Protein AF-A0A1V6GUK4-F1 (afdb_monomer_lite)

Structure (mmCIF, N/CA/C/O backbone):
data_AF-A0A1V6GUK4-F1
#
_entry.id   AF-A0A1V6GUK4-F1
#
loop_
_atom_site.group_PDB
_atom_site.id
_atom_site.type_symbol
_atom_site.label_atom_id
_atom_site.label_alt_id
_atom_site.label_comp_id
_atom_site.label_asym_id
_atom_site.label_entity_id
_atom_site.label_seq_id
_atom_site.pdbx_PDB_ins_code
_atom_site.Cartn_x
_atom_site.Cartn_y
_atom_site.Cartn_z
_atom_site.occupancy
_atom_site.B_iso_or_equiv
_atom_site.auth_seq_id
_atom_site.auth_comp_id
_atom_site.auth_asym_id
_atom_site.auth_atom_id
_atom_site.pdbx_PDB_model_num
ATOM 1 N N . MET A 1 1 ? 19.250 25.506 -54.322 1.00 56.47 1 MET A N 1
ATOM 2 C CA . MET A 1 1 ? 19.502 25.741 -52.878 1.00 56.47 1 MET A CA 1
ATOM 3 C C . MET A 1 1 ? 18.236 25.730 -52.011 1.00 56.47 1 MET A C 1
ATOM 5 O O . MET A 1 1 ? 18.235 25.005 -51.027 1.00 56.47 1 MET A O 1
ATOM 9 N N . LYS A 1 2 ? 17.144 26.438 -52.356 1.00 62.84 2 LYS A N 1
ATOM 10 C CA . LYS A 1 2 ? 15.918 26.503 -51.518 1.00 62.84 2 LYS A CA 1
ATOM 11 C C . LYS A 1 2 ? 15.237 25.149 -51.232 1.00 62.84 2 LYS A C 1
ATOM 13 O O . LYS A 1 2 ? 14.752 24.931 -50.129 1.00 62.84 2 LYS A O 1
ATOM 18 N N . THR A 1 3 ? 15.231 24.223 -52.189 1.00 70.88 3 THR A N 1
ATOM 19 C CA . THR A 1 3 ? 14.600 22.895 -52.045 1.00 70.88 3 THR A CA 1
ATOM 20 C C . THR A 1 3 ? 15.370 21.965 -51.105 1.00 70.88 3 THR A C 1
ATOM 22 O O . THR A 1 3 ? 14.764 21.213 -50.351 1.00 70.88 3 THR A O 1
ATOM 25 N N . TYR A 1 4 ? 16.701 22.060 -51.104 1.00 74.62 4 TYR A N 1
ATOM 26 C CA . TYR A 1 4 ? 17.569 21.226 -50.268 1.00 74.62 4 TYR A CA 1
ATOM 27 C C . TYR A 1 4 ? 17.449 21.609 -48.785 1.00 74.62 4 TYR A C 1
ATOM 29 O O . TYR A 1 4 ? 17.274 20.745 -47.933 1.00 74.62 4 TYR A O 1
ATOM 37 N N . ALA A 1 5 ? 17.423 22.914 -48.492 1.00 76.00 5 ALA A N 1
ATOM 38 C CA . ALA A 1 5 ? 17.198 23.429 -47.141 1.00 76.00 5 ALA A CA 1
ATOM 39 C C . ALA A 1 5 ? 15.810 23.046 -46.587 1.00 76.00 5 ALA A C 1
ATOM 41 O O . ALA A 1 5 ? 15.692 22.686 -45.419 1.00 76.00 5 ALA A O 1
ATOM 42 N N . ARG A 1 6 ? 14.766 23.054 -47.433 1.00 80.31 6 ARG A N 1
ATOM 43 C CA . ARG A 1 6 ? 13.409 22.639 -47.037 1.00 80.31 6 ARG A CA 1
ATOM 44 C C . ARG A 1 6 ? 13.335 21.153 -46.678 1.00 80.31 6 ARG A C 1
ATOM 46 O O . ARG A 1 6 ? 12.689 20.800 -45.698 1.00 80.31 6 ARG A O 1
ATOM 53 N N . ASN A 1 7 ? 14.006 20.296 -47.445 1.00 83.62 7 ASN A N 1
ATOM 54 C CA . ASN A 1 7 ? 14.014 18.856 -47.184 1.00 83.62 7 ASN A CA 1
ATOM 55 C C . ASN A 1 7 ? 14.799 18.513 -45.908 1.00 83.62 7 ASN A C 1
ATOM 57 O O . ASN A 1 7 ? 14.337 17.696 -45.120 1.00 83.62 7 ASN A O 1
ATOM 61 N N . ILE A 1 8 ? 15.930 19.184 -45.659 1.00 84.44 8 ILE A N 1
ATOM 62 C CA . ILE A 1 8 ? 16.700 19.015 -44.414 1.00 84.44 8 ILE A CA 1
ATOM 63 C C . ILE A 1 8 ? 15.871 19.439 -43.194 1.00 84.44 8 ILE A C 1
ATOM 65 O O . ILE A 1 8 ? 15.845 18.723 -42.196 1.00 84.44 8 ILE A O 1
ATOM 69 N N . LEU A 1 9 ? 15.147 20.560 -43.282 1.00 85.62 9 LEU A N 1
ATOM 70 C CA . LEU A 1 9 ? 14.282 21.024 -42.195 1.00 85.62 9 LEU A CA 1
ATOM 71 C C . LEU A 1 9 ? 13.160 20.022 -41.883 1.00 85.62 9 LEU A C 1
ATOM 73 O O . LEU A 1 9 ? 12.902 19.743 -40.718 1.00 85.62 9 LEU A O 1
ATOM 77 N N . LEU A 1 10 ? 12.523 19.444 -42.907 1.00 87.12 10 LEU A N 1
ATOM 78 C CA . LEU A 1 10 ? 11.471 18.437 -42.717 1.00 87.12 10 LEU A CA 1
ATOM 79 C C . LEU A 1 10 ? 12.001 17.158 -42.054 1.00 87.12 10 LEU A C 1
ATOM 81 O O . LEU A 1 10 ? 11.341 16.616 -41.171 1.00 87.12 10 LEU A O 1
ATOM 85 N N . VAL A 1 11 ? 13.200 16.705 -42.434 1.00 86.94 11 VAL A N 1
ATOM 86 C CA . VAL A 1 11 ? 13.852 15.548 -41.800 1.00 86.94 11 VAL A CA 1
ATOM 87 C C . VAL A 1 11 ? 14.196 15.847 -40.340 1.00 86.94 11 VAL A C 1
ATOM 89 O O . VAL A 1 11 ? 13.922 15.021 -39.475 1.00 86.94 11 VAL A O 1
ATOM 92 N N . LEU A 1 12 ? 14.723 17.038 -40.036 1.00 84.94 12 LEU A N 1
ATOM 93 C CA . LEU A 1 12 ? 15.002 17.451 -38.657 1.00 84.94 12 LEU A CA 1
ATOM 94 C C . LEU A 1 12 ? 13.733 17.506 -37.802 1.00 84.94 12 LEU A C 1
ATOM 96 O O . LEU A 1 12 ? 13.732 16.985 -36.692 1.00 84.94 12 LEU A O 1
ATOM 100 N N . VAL A 1 13 ? 12.639 18.070 -38.320 1.00 86.62 13 VAL A N 1
ATOM 101 C CA . VAL A 1 13 ? 11.349 18.100 -37.610 1.00 86.62 13 VAL A CA 1
ATOM 102 C C . VAL A 1 13 ? 10.826 16.684 -37.359 1.00 86.62 13 VAL A C 1
ATOM 104 O O . VAL A 1 13 ? 10.377 16.395 -36.254 1.00 86.62 13 VAL A O 1
ATOM 107 N N . ALA A 1 14 ? 10.935 15.776 -38.333 1.00 82.00 14 ALA A N 1
ATOM 108 C CA . ALA A 1 14 ? 10.531 14.383 -38.153 1.00 82.00 14 ALA A CA 1
ATOM 109 C C . ALA A 1 14 ? 11.373 13.659 -37.085 1.00 82.00 14 ALA A C 1
ATOM 111 O O . ALA A 1 14 ? 10.815 12.934 -36.263 1.00 82.00 14 ALA A O 1
ATOM 112 N N . ILE A 1 15 ? 12.691 13.891 -37.051 1.00 81.88 15 ILE A N 1
ATOM 113 C CA . ILE A 1 15 ? 13.587 13.321 -36.032 1.00 81.88 15 ILE A CA 1
ATOM 114 C C . ILE A 1 15 ? 13.256 13.879 -34.643 1.00 81.88 15 ILE A C 1
ATOM 116 O O . ILE A 1 15 ? 13.187 13.110 -33.690 1.00 81.88 15 ILE A O 1
ATOM 120 N N . VAL A 1 16 ? 13.005 15.186 -34.517 1.00 79.38 16 VAL A N 1
ATOM 121 C CA . VAL A 1 16 ? 12.630 15.809 -33.236 1.00 79.38 16 VAL A CA 1
ATOM 122 C C . VAL A 1 16 ? 11.289 15.270 -32.737 1.00 79.38 16 VAL A C 1
ATOM 124 O O . VAL A 1 16 ? 11.179 14.908 -31.570 1.00 79.38 16 VAL A O 1
ATOM 127 N N . LEU A 1 17 ? 10.286 15.137 -33.610 1.00 74.12 17 LEU A N 1
ATOM 128 C CA . LEU A 1 17 ? 8.988 14.565 -33.239 1.00 74.12 17 LEU A CA 1
ATOM 129 C C . LEU A 1 17 ? 9.102 13.089 -32.827 1.00 74.12 17 LEU A C 1
ATOM 131 O O . LEU A 1 17 ? 8.477 12.683 -31.849 1.00 74.12 17 LEU A O 1
ATOM 135 N N . ALA A 1 18 ? 9.927 12.300 -33.522 1.00 70.38 18 ALA A N 1
ATOM 136 C CA . ALA A 1 18 ? 10.201 10.914 -33.149 1.00 70.38 18 ALA A CA 1
ATOM 137 C C . ALA A 1 18 ? 10.955 10.814 -31.810 1.00 70.38 18 ALA A C 1
ATOM 139 O O . ALA A 1 18 ? 10.609 9.981 -30.976 1.00 70.38 18 ALA A O 1
ATOM 140 N N . ALA A 1 19 ? 11.927 11.697 -31.563 1.00 64.25 19 ALA A N 1
ATOM 141 C CA . ALA A 1 19 ? 12.662 11.759 -30.301 1.00 64.25 19 ALA A CA 1
ATOM 142 C C . ALA A 1 19 ? 11.765 12.177 -29.122 1.00 64.25 19 ALA A C 1
ATOM 144 O O . ALA A 1 19 ? 11.861 11.594 -28.046 1.00 64.25 19 ALA A O 1
ATOM 145 N N . CYS A 1 20 ? 10.849 13.130 -29.319 1.00 60.12 20 CYS A N 1
ATOM 146 C CA . CYS A 1 20 ? 9.855 13.497 -28.307 1.00 60.12 20 CYS A CA 1
ATOM 147 C C . CYS A 1 20 ? 8.870 12.351 -28.017 1.00 60.12 20 CYS A C 1
ATOM 149 O O . CYS A 1 20 ? 8.506 12.138 -26.862 1.00 60.12 20 CYS A O 1
ATOM 151 N N . ALA A 1 21 ? 8.461 11.589 -29.037 1.00 58.81 21 ALA A N 1
ATOM 152 C CA . ALA A 1 21 ? 7.600 10.420 -28.854 1.00 58.81 21 ALA A CA 1
ATOM 153 C C . ALA A 1 21 ? 8.306 9.283 -28.089 1.00 58.81 21 ALA A C 1
ATOM 155 O O . ALA A 1 21 ? 7.682 8.632 -27.252 1.00 58.81 21 ALA A O 1
ATOM 156 N N . GLU A 1 22 ? 9.602 9.072 -28.337 1.00 54.53 22 GLU A N 1
ATOM 157 C CA . GLU A 1 22 ? 10.441 8.132 -27.582 1.00 54.53 22 GLU A CA 1
ATOM 158 C C . GLU A 1 22 ? 10.636 8.589 -26.128 1.00 54.53 22 GLU A C 1
ATOM 160 O O . GLU A 1 22 ? 10.466 7.783 -25.220 1.00 54.53 22 GLU A O 1
ATOM 165 N N . LEU A 1 23 ? 10.895 9.877 -25.868 1.00 52.62 23 LEU A N 1
ATOM 166 C CA . LEU A 1 23 ? 11.036 10.399 -24.499 1.00 52.62 23 LEU A CA 1
ATOM 167 C C . LEU A 1 23 ? 9.767 10.203 -23.657 1.00 52.62 23 LEU A C 1
ATOM 169 O O . LEU A 1 23 ? 9.857 9.741 -22.520 1.00 52.62 23 LEU A O 1
ATOM 173 N N . ASN A 1 24 ? 8.588 10.457 -24.232 1.00 48.97 24 ASN A N 1
ATOM 174 C CA . ASN A 1 24 ? 7.306 10.231 -23.553 1.00 48.97 24 ASN A CA 1
ATOM 175 C C . ASN A 1 24 ? 7.055 8.749 -23.226 1.00 48.97 24 ASN A C 1
ATOM 177 O O . ASN A 1 24 ? 6.257 8.434 -22.345 1.00 48.97 24 ASN A O 1
ATOM 181 N N . ARG A 1 25 ? 7.727 7.822 -23.921 1.00 47.81 25 ARG A N 1
ATOM 182 C CA . ARG A 1 25 ? 7.624 6.380 -23.667 1.00 47.81 25 ARG A CA 1
ATOM 183 C C . ARG A 1 25 ? 8.335 5.954 -22.380 1.00 47.81 25 ARG A C 1
ATOM 185 O O . ARG A 1 25 ? 8.007 4.901 -21.837 1.00 47.81 25 ARG A O 1
ATOM 192 N N . TYR A 1 26 ? 9.285 6.757 -21.902 1.00 53.06 26 TYR A N 1
ATOM 193 C CA . TYR A 1 26 ? 10.058 6.500 -20.683 1.00 53.06 26 TYR A CA 1
ATOM 194 C C . TYR A 1 26 ? 9.594 7.329 -19.481 1.00 53.06 26 TYR A C 1
ATOM 196 O O . TYR A 1 26 ? 10.134 7.171 -18.384 1.00 53.06 26 TYR A O 1
ATOM 204 N N . GLU A 1 27 ? 8.599 8.199 -19.657 1.00 64.88 27 GLU A N 1
ATOM 205 C CA . GLU A 1 27 ? 8.013 8.944 -18.549 1.00 64.88 27 GLU A CA 1
ATOM 206 C C . GLU A 1 27 ? 7.152 8.012 -17.685 1.00 64.88 27 GLU A C 1
ATOM 208 O O . GLU A 1 27 ? 6.343 7.221 -18.181 1.00 64.88 27 GLU A O 1
ATOM 213 N N . ILE A 1 28 ? 7.351 8.072 -16.367 1.00 77.00 28 ILE A N 1
ATOM 214 C CA . ILE A 1 28 ? 6.568 7.281 -15.419 1.00 77.00 28 ILE A CA 1
ATOM 215 C C . ILE A 1 28 ? 5.155 7.867 -15.387 1.00 77.00 28 ILE A C 1
ATOM 217 O O . ILE A 1 28 ? 4.931 8.948 -14.850 1.00 77.00 28 ILE A O 1
ATOM 221 N N . GLN A 1 29 ? 4.193 7.145 -15.954 1.00 83.19 29 GLN A N 1
ATOM 222 C CA . GLN A 1 29 ? 2.793 7.543 -15.989 1.00 83.19 29 GLN A CA 1
ATOM 223 C C . GLN A 1 29 ? 2.076 6.940 -14.789 1.00 83.19 29 GLN A C 1
ATOM 225 O O . GLN A 1 29 ? 2.057 5.718 -14.617 1.00 83.19 29 GLN A O 1
ATOM 230 N N . ARG A 1 30 ? 1.477 7.799 -13.961 1.00 88.19 30 ARG A N 1
ATOM 231 C CA . ARG A 1 30 ? 0.659 7.398 -12.814 1.00 88.19 30 ARG A CA 1
ATOM 232 C C . ARG A 1 30 ? -0.679 8.119 -12.867 1.00 88.19 30 ARG A C 1
ATOM 234 O O . ARG A 1 30 ? -0.720 9.322 -13.108 1.00 88.19 30 ARG A O 1
ATOM 241 N N . SER A 1 31 ? -1.766 7.398 -12.630 1.00 92.25 31 SER A N 1
ATOM 242 C CA . SER A 1 31 ? -3.117 7.960 -12.640 1.00 92.25 31 SER A CA 1
ATOM 243 C C . SER A 1 31 ? -3.999 7.294 -11.595 1.00 92.25 31 SER A C 1
ATOM 245 O O . SER A 1 31 ? -3.935 6.077 -11.408 1.00 92.25 31 SER A O 1
ATOM 247 N N . VAL A 1 32 ? -4.863 8.090 -10.966 1.00 93.75 32 VAL A N 1
ATOM 248 C CA . VAL A 1 32 ? -5.946 7.608 -10.106 1.00 93.75 32 VAL A CA 1
ATOM 249 C C . VAL A 1 32 ? -7.269 8.076 -10.698 1.00 93.75 32 VAL A C 1
ATOM 251 O O . VAL A 1 32 ? -7.505 9.277 -10.797 1.00 93.75 32 VAL A O 1
ATOM 254 N N . GLU A 1 33 ? -8.125 7.139 -11.095 1.00 93.12 33 GLU A N 1
ATOM 255 C CA . GLU A 1 33 ? -9.442 7.429 -11.670 1.00 93.12 33 GLU A CA 1
ATOM 256 C C . GLU A 1 33 ? -10.463 6.411 -11.156 1.00 93.12 33 GLU A C 1
ATOM 258 O O . GLU A 1 33 ? -10.251 5.207 -11.273 1.00 93.12 33 GLU A O 1
ATOM 263 N N . GLY A 1 34 ? -11.562 6.870 -10.547 1.00 88.75 34 GLY A N 1
ATOM 264 C CA . GLY A 1 34 ? -12.645 5.987 -10.088 1.00 88.75 34 GLY A CA 1
ATOM 265 C C . GLY A 1 34 ? -12.188 4.849 -9.160 1.00 88.75 34 GLY A C 1
ATOM 266 O O . GLY A 1 34 ? -12.576 3.700 -9.370 1.00 88.75 34 GLY A O 1
ATOM 267 N N . ASN A 1 35 ? -11.334 5.157 -8.175 1.00 92.38 35 ASN A N 1
ATOM 268 C CA . ASN A 1 35 ? -10.667 4.202 -7.272 1.00 92.38 35 ASN A CA 1
ATOM 269 C C . ASN A 1 35 ? -9.715 3.201 -7.946 1.00 92.38 35 ASN A C 1
ATOM 271 O O . ASN A 1 35 ? -9.241 2.260 -7.310 1.00 92.38 35 ASN A O 1
ATOM 275 N N . GLN A 1 36 ? -9.387 3.400 -9.218 1.00 96.25 36 GLN A N 1
ATOM 276 C CA . GLN A 1 36 ? -8.370 2.624 -9.904 1.00 96.25 36 GLN A CA 1
ATOM 277 C C . GLN A 1 36 ? -7.049 3.388 -9.904 1.00 96.25 36 GLN A C 1
ATOM 279 O O . GLN A 1 36 ? -6.965 4.482 -10.457 1.00 96.25 36 GLN A O 1
ATOM 284 N N . LEU A 1 37 ? -6.005 2.788 -9.334 1.00 95.69 37 LEU A N 1
ATOM 285 C CA . LEU A 1 37 ? -4.630 3.254 -9.478 1.00 95.69 37 LEU A CA 1
ATOM 286 C C . LEU A 1 37 ? -3.978 2.507 -10.642 1.00 95.69 37 LEU A C 1
ATOM 288 O O . LEU A 1 37 ? -4.047 1.281 -10.739 1.00 95.69 37 LEU A O 1
ATOM 292 N N . SER A 1 38 ? -3.331 3.249 -11.532 1.00 93.81 38 SER A N 1
ATOM 293 C CA . SER A 1 38 ? -2.493 2.703 -12.600 1.00 93.81 38 SER A CA 1
ATOM 294 C C . SER A 1 38 ? -1.128 3.379 -12.567 1.00 93.81 38 SER A C 1
ATOM 296 O O . SER A 1 38 ? -1.048 4.600 -12.471 1.00 93.81 38 SER A O 1
ATOM 298 N N . SER A 1 39 ? -0.064 2.586 -12.639 1.00 91.94 39 SER A N 1
ATOM 299 C CA . SER A 1 39 ? 1.327 3.033 -12.688 1.00 91.94 39 SER A CA 1
ATOM 300 C C . SER A 1 39 ? 2.078 2.234 -13.745 1.00 91.94 39 SER A C 1
ATOM 302 O O . SER A 1 39 ? 1.993 1.004 -13.763 1.00 91.94 39 SER A O 1
ATOM 304 N N . SER A 1 40 ? 2.822 2.922 -14.613 1.00 87.00 40 SER A N 1
ATOM 305 C CA . SER A 1 40 ? 3.706 2.273 -15.587 1.00 87.00 40 SER A CA 1
ATOM 306 C C . SER A 1 40 ? 5.029 1.813 -14.971 1.00 87.00 40 SER A C 1
ATOM 308 O O . SER A 1 40 ? 5.632 0.871 -15.480 1.00 87.00 40 SER A O 1
ATOM 310 N N . PHE A 1 41 ? 5.486 2.446 -13.881 1.00 84.75 41 PHE A N 1
ATOM 311 C CA . PHE A 1 41 ? 6.729 2.072 -13.206 1.00 84.75 41 PHE A CA 1
ATOM 312 C C . PHE A 1 41 ? 6.774 2.498 -11.715 1.00 84.75 41 PHE A C 1
ATOM 314 O O . PHE A 1 41 ? 6.690 3.694 -11.417 1.00 84.75 41 PHE A O 1
ATOM 321 N N . PRO A 1 42 ? 6.940 1.562 -10.758 1.00 87.88 42 PRO A N 1
ATOM 322 C CA . PRO A 1 42 ? 6.769 0.121 -10.936 1.00 87.88 42 PRO A CA 1
ATOM 323 C C . PRO A 1 42 ? 5.395 -0.180 -11.555 1.00 87.88 42 PRO A C 1
ATOM 325 O O . PRO A 1 42 ? 4.431 0.553 -11.315 1.00 87.88 42 PRO A O 1
ATOM 328 N N . GLU A 1 43 ? 5.323 -1.218 -12.386 1.00 89.88 43 GLU A N 1
ATOM 329 C CA . GLU A 1 43 ? 4.077 -1.609 -13.044 1.00 89.88 43 GLU A CA 1
ATOM 330 C C . GLU A 1 43 ? 3.075 -2.086 -11.988 1.00 89.88 43 GLU A C 1
ATOM 332 O O . GLU A 1 43 ? 3.325 -3.049 -11.261 1.00 89.88 43 GLU A O 1
ATOM 337 N N . LEU A 1 44 ? 1.952 -1.379 -11.877 1.00 93.31 44 LEU A N 1
ATOM 338 C CA . LEU A 1 44 ? 0.869 -1.735 -10.973 1.00 93.31 44 LEU A CA 1
ATOM 339 C C . LEU A 1 44 ? -0.452 -1.245 -11.547 1.00 93.31 44 LEU A C 1
ATOM 341 O O . LEU A 1 44 ? -0.589 -0.078 -11.916 1.00 93.31 44 LEU A O 1
ATOM 345 N N . LYS A 1 45 ? -1.451 -2.123 -11.563 1.00 95.19 45 LYS A N 1
ATOM 346 C CA . LYS A 1 45 ? -2.825 -1.749 -11.870 1.00 95.19 45 LYS A CA 1
ATOM 347 C C . LYS A 1 45 ? -3.765 -2.414 -10.882 1.00 95.19 45 LYS A C 1
ATOM 349 O O . LYS A 1 45 ? -3.891 -3.636 -10.857 1.00 95.19 45 LYS A O 1
ATOM 354 N N . VAL A 1 46 ? -4.409 -1.600 -10.058 1.00 96.31 46 VAL A N 1
ATOM 355 C CA . VAL A 1 46 ? -5.293 -2.078 -8.996 1.00 96.31 46 VAL A CA 1
ATOM 356 C C . VAL A 1 46 ? -6.549 -1.233 -8.937 1.00 96.31 46 VAL A C 1
ATOM 358 O O . VAL A 1 46 ? -6.516 -0.029 -9.188 1.00 96.31 46 VAL A O 1
ATOM 361 N N . LYS A 1 47 ? -7.658 -1.871 -8.585 1.00 97.25 47 LYS A N 1
ATOM 362 C CA . LYS A 1 47 ? -8.920 -1.216 -8.271 1.00 97.25 47 LYS A CA 1
ATOM 363 C C . LYS A 1 47 ? -9.201 -1.398 -6.788 1.00 97.25 47 LYS A C 1
ATOM 365 O O . LYS A 1 47 ? -9.284 -2.527 -6.310 1.00 97.25 47 LYS A O 1
ATOM 370 N N . VAL A 1 48 ? -9.317 -0.285 -6.083 1.00 97.44 48 VAL A N 1
ATOM 371 C CA . VAL A 1 48 ? -9.661 -0.242 -4.666 1.00 97.44 48 VAL A CA 1
ATOM 372 C C . VAL A 1 48 ? -11.180 -0.295 -4.517 1.00 97.44 48 VAL A C 1
ATOM 374 O O . VAL A 1 48 ? -11.914 0.254 -5.345 1.00 97.44 48 VAL A O 1
ATOM 377 N N . ASP A 1 49 ? -11.644 -0.983 -3.479 1.00 96.50 49 ASP A N 1
ATOM 378 C CA . ASP A 1 49 ? -13.059 -1.085 -3.136 1.00 96.50 49 ASP A CA 1
ATOM 379 C C . ASP A 1 49 ? -13.736 0.297 -3.021 1.00 96.50 49 ASP A C 1
ATOM 381 O O . ASP A 1 49 ? -13.115 1.296 -2.649 1.00 96.50 49 ASP A O 1
ATOM 385 N N . GLN A 1 50 ? -15.016 0.372 -3.393 1.00 94.56 50 GLN A N 1
ATOM 386 C CA . GLN A 1 50 ? -15.758 1.636 -3.465 1.00 94.56 50 GLN A CA 1
ATOM 387 C C . GLN A 1 50 ? -16.116 2.213 -2.090 1.00 94.56 50 GLN A C 1
ATOM 389 O O . GLN A 1 50 ? -16.402 3.404 -1.992 1.00 94.56 50 GLN A O 1
ATOM 394 N N . GLU A 1 51 ? -16.062 1.415 -1.024 1.00 95.50 51 GLU A N 1
ATOM 395 C CA . GLU A 1 51 ? -16.261 1.889 0.347 1.00 95.50 51 GLU A CA 1
ATOM 396 C C . GLU A 1 51 ? -15.072 2.704 0.884 1.00 95.50 51 GLU A C 1
ATOM 398 O O . GLU A 1 51 ? -15.165 3.297 1.965 1.00 95.50 51 GLU A O 1
ATOM 403 N N . LEU A 1 52 ? -13.944 2.721 0.165 1.00 96.56 52 LEU A N 1
ATOM 404 C CA . LEU A 1 52 ? -12.758 3.509 0.492 1.00 96.56 52 LEU A CA 1
ATOM 405 C C . LEU A 1 52 ? -12.643 4.679 -0.484 1.00 96.56 52 LEU A C 1
ATOM 407 O O . LEU A 1 52 ? -12.531 4.489 -1.689 1.00 96.56 52 LEU A O 1
ATOM 411 N N . SER A 1 53 ? -12.639 5.909 0.020 1.00 95.69 53 SER A N 1
ATOM 412 C CA . SER A 1 53 ? -12.501 7.098 -0.826 1.00 95.69 53 SER A CA 1
ATOM 413 C C . SER A 1 53 ? -11.034 7.450 -1.032 1.00 95.69 53 SER A C 1
ATOM 415 O O . SER A 1 53 ? -10.234 7.332 -0.106 1.00 95.69 53 SER A O 1
ATOM 417 N N . TYR A 1 54 ? -10.668 7.920 -2.223 1.00 96.38 54 TYR A N 1
ATOM 418 C CA . TYR A 1 54 ? -9.334 8.472 -2.456 1.00 96.38 54 TYR A CA 1
ATOM 419 C C . TYR A 1 54 ? -9.128 9.749 -1.628 1.00 96.38 54 TYR A C 1
ATOM 421 O O . TYR A 1 54 ? -9.888 10.707 -1.768 1.00 96.38 54 TYR A O 1
ATOM 429 N N . LEU A 1 55 ? -8.110 9.756 -0.763 1.00 95.25 55 LEU A N 1
ATOM 430 C CA . LEU A 1 55 ? -7.810 10.871 0.142 1.00 95.25 55 LEU A CA 1
ATOM 431 C C . LEU A 1 55 ? -6.703 11.779 -0.404 1.00 95.25 55 LEU A C 1
ATOM 433 O O . LEU A 1 55 ? -6.763 12.993 -0.216 1.00 95.25 55 LEU A O 1
ATOM 437 N N . GLY A 1 56 ? -5.730 11.218 -1.128 1.00 94.69 56 GLY A N 1
ATOM 438 C CA . GLY A 1 56 ? -4.679 12.006 -1.763 1.00 94.69 56 GLY A CA 1
ATOM 439 C C . GLY A 1 56 ? -3.452 11.205 -2.184 1.00 94.69 56 GLY A C 1
ATOM 440 O O . GLY A 1 56 ? -3.372 9.988 -1.991 1.00 94.69 56 GLY A O 1
ATOM 441 N N . SER A 1 57 ? -2.479 11.932 -2.736 1.00 94.56 57 SER A N 1
ATOM 442 C CA . SER A 1 57 ? -1.159 11.417 -3.103 1.00 94.56 57 SER A CA 1
ATOM 443 C C . SER A 1 57 ? -0.038 12.343 -2.653 1.00 94.56 57 SER A C 1
ATOM 445 O O . SER A 1 57 ? -0.216 13.560 -2.595 1.00 94.56 57 SER A O 1
ATOM 447 N N . SER A 1 58 ? 1.131 11.769 -2.395 1.00 92.50 58 SER A N 1
ATOM 448 C CA . SER A 1 58 ? 2.356 12.489 -2.061 1.00 92.50 58 SER A CA 1
ATOM 449 C C . SER A 1 58 ? 3.522 11.874 -2.819 1.00 92.50 58 SER A C 1
ATOM 451 O O . SER A 1 58 ? 3.516 10.688 -3.152 1.00 92.50 58 SER A O 1
ATOM 453 N N . GLU A 1 59 ? 4.526 12.692 -3.112 1.00 89.38 59 GLU A N 1
ATOM 454 C CA . GLU A 1 59 ? 5.775 12.230 -3.697 1.00 89.38 59 GLU A CA 1
ATOM 455 C C . GLU A 1 59 ? 6.930 12.678 -2.810 1.00 89.38 59 GLU A C 1
ATOM 457 O O . GLU A 1 59 ? 7.092 13.858 -2.501 1.00 89.38 59 GLU A O 1
ATOM 462 N N . ILE A 1 60 ? 7.715 11.703 -2.372 1.00 83.69 60 ILE A N 1
ATOM 463 C CA . ILE A 1 60 ? 8.881 11.877 -1.524 1.00 83.69 60 ILE A CA 1
ATOM 464 C C . ILE A 1 60 ? 10.079 11.528 -2.390 1.00 83.69 60 ILE A C 1
ATOM 466 O O . ILE A 1 60 ? 10.300 10.366 -2.722 1.00 83.69 60 ILE A O 1
ATOM 470 N N . SER A 1 61 ? 10.857 12.536 -2.762 1.00 78.12 61 SER A N 1
ATOM 471 C CA . SER A 1 61 ? 12.173 12.315 -3.356 1.00 78.12 61 SER A CA 1
ATOM 472 C C . SER A 1 61 ? 13.229 12.378 -2.258 1.00 78.12 61 SER A C 1
ATOM 474 O O . SER A 1 61 ? 13.199 13.287 -1.422 1.00 78.12 61 SER A O 1
ATOM 476 N N . GLY A 1 62 ? 14.153 11.419 -2.246 1.00 64.44 62 GLY A N 1
ATOM 477 C CA . GLY A 1 62 ? 15.350 11.462 -1.422 1.00 64.44 62 GLY A CA 1
ATOM 478 C C . GLY A 1 62 ? 16.055 12.796 -1.630 1.00 64.44 62 GLY A C 1
ATOM 479 O O . GLY A 1 62 ? 16.370 13.176 -2.757 1.00 64.44 62 GLY A O 1
ATOM 480 N N . LYS A 1 63 ? 16.238 13.555 -0.546 1.00 56.41 63 LYS A N 1
ATOM 481 C CA . LYS A 1 63 ? 17.072 14.755 -0.589 1.00 56.41 63 LYS A CA 1
ATOM 482 C C . LYS A 1 63 ? 18.526 14.308 -0.657 1.00 56.41 63 LYS A C 1
ATOM 484 O O . LYS A 1 63 ? 18.943 13.505 0.178 1.00 56.41 63 LYS A O 1
ATOM 489 N N . ASP A 1 64 ? 19.284 14.889 -1.582 1.00 46.25 64 ASP A N 1
ATOM 490 C CA . ASP A 1 64 ? 20.741 14.901 -1.518 1.00 46.25 64 ASP A CA 1
ATOM 491 C C . ASP A 1 64 ? 21.128 15.496 -0.158 1.00 46.25 64 ASP A C 1
ATOM 493 O O . ASP A 1 64 ? 21.007 16.701 0.063 1.00 46.25 64 ASP A O 1
ATOM 497 N N . THR A 1 65 ? 21.550 14.667 0.792 1.00 40.94 65 THR A N 1
ATOM 498 C CA . THR A 1 65 ? 22.317 15.154 1.942 1.00 40.94 65 THR A CA 1
ATOM 499 C C . THR A 1 65 ? 23.784 14.952 1.589 1.00 40.94 65 THR A C 1
ATOM 501 O O . THR A 1 65 ? 24.285 13.839 1.740 1.00 40.94 65 THR A O 1
ATOM 504 N N . PRO A 1 66 ? 24.490 15.982 1.082 1.00 43.81 66 PRO A N 1
ATOM 505 C CA . PRO A 1 66 ? 25.893 15.858 0.737 1.00 43.81 66 PRO A CA 1
ATOM 506 C C . PRO A 1 66 ? 26.706 15.933 2.029 1.00 43.81 66 PRO A C 1
ATOM 508 O O . PRO A 1 66 ? 27.167 16.999 2.424 1.00 43.81 66 PRO A O 1
ATOM 511 N N . VAL A 1 67 ? 26.860 14.805 2.720 1.00 47.88 67 VAL A N 1
ATOM 512 C CA . VAL A 1 67 ? 27.820 14.701 3.832 1.00 47.88 67 VAL A CA 1
ATOM 513 C C . VAL A 1 67 ? 29.195 14.273 3.304 1.00 47.88 67 VAL A C 1
ATOM 515 O O . VAL A 1 67 ? 30.220 14.644 3.878 1.00 47.88 67 VAL A O 1
ATOM 518 N N . HIS A 1 68 ? 29.253 13.622 2.135 1.00 42.28 68 HIS A N 1
ATOM 519 C CA . HIS A 1 68 ? 30.504 13.269 1.471 1.00 42.28 68 HIS A CA 1
ATOM 520 C C . HIS A 1 68 ? 30.513 13.595 -0.033 1.00 42.28 68 HIS A C 1
ATOM 522 O O . HIS A 1 68 ? 29.543 1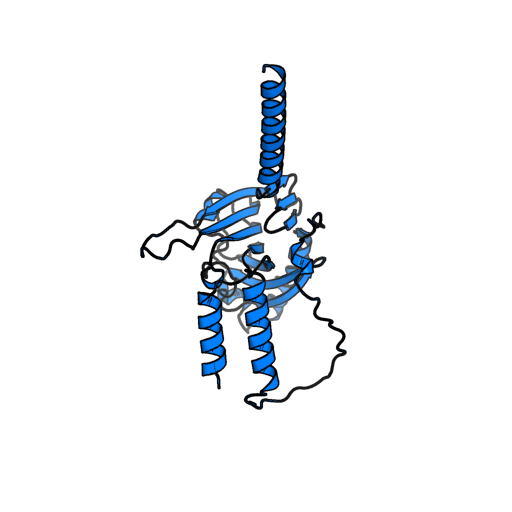3.312 -0.735 1.00 42.28 68 HIS A O 1
ATOM 528 N N . PRO A 1 69 ? 31.628 14.134 -0.574 1.00 47.59 69 PRO A N 1
ATOM 529 C CA . PRO A 1 69 ? 31.740 14.514 -1.987 1.00 47.59 69 PRO A CA 1
ATOM 530 C C . PRO A 1 69 ? 31.639 13.337 -2.980 1.00 47.59 69 PRO A C 1
ATOM 532 O O . PRO A 1 69 ? 31.522 13.582 -4.178 1.00 47.59 69 PRO A O 1
ATOM 535 N N . ASN A 1 70 ? 31.613 12.089 -2.492 1.00 48.44 70 ASN A N 1
ATOM 536 C CA . ASN A 1 70 ? 31.504 10.862 -3.290 1.00 48.44 70 ASN A CA 1
ATOM 537 C C . ASN A 1 70 ? 30.156 10.116 -3.138 1.00 48.44 70 ASN A C 1
ATOM 539 O O . ASN A 1 70 ? 30.007 9.033 -3.696 1.00 48.44 70 ASN A O 1
ATOM 543 N N . GLU A 1 71 ? 29.167 10.655 -2.414 1.00 46.94 71 GLU A N 1
ATOM 544 C CA . GLU A 1 71 ? 27.848 10.015 -2.208 1.00 46.94 71 GLU A CA 1
ATOM 545 C C . GLU A 1 71 ? 26.730 10.684 -3.027 1.00 46.94 71 GLU A C 1
ATOM 547 O O . GLU A 1 71 ? 25.697 11.077 -2.497 1.00 46.94 71 GLU A O 1
ATOM 552 N N . ARG A 1 72 ? 26.925 10.830 -4.343 1.00 48.41 72 ARG A N 1
ATOM 553 C CA . ARG A 1 72 ? 25.925 11.445 -5.244 1.00 48.41 72 ARG A CA 1
ATOM 554 C C . ARG A 1 72 ? 24.839 10.494 -5.766 1.00 48.41 72 ARG A C 1
ATOM 556 O O . ARG A 1 72 ? 24.004 10.916 -6.556 1.00 48.41 72 ARG A O 1
ATOM 563 N N . ASP A 1 73 ? 24.831 9.229 -5.356 1.00 51.41 73 ASP A N 1
ATOM 564 C CA . ASP A 1 73 ? 24.117 8.193 -6.121 1.00 51.41 73 ASP A CA 1
ATOM 565 C C . ASP A 1 73 ? 22.815 7.688 -5.489 1.00 51.41 73 ASP A C 1
ATOM 567 O O . ASP A 1 73 ? 22.238 6.720 -5.980 1.00 51.41 73 ASP A O 1
ATOM 571 N N . LEU A 1 74 ? 22.338 8.306 -4.410 1.00 54.28 74 LEU A N 1
ATOM 572 C CA . LEU A 1 74 ? 21.175 7.823 -3.666 1.00 54.28 74 LEU A CA 1
ATOM 573 C C . LEU A 1 74 ? 19.960 8.708 -3.959 1.00 54.28 74 LEU A C 1
ATOM 575 O O . LEU A 1 74 ? 19.596 9.584 -3.182 1.00 54.28 74 LEU A O 1
ATOM 579 N N . MET A 1 75 ? 19.346 8.475 -5.119 1.00 68.06 75 MET A N 1
ATOM 580 C CA . MET A 1 75 ? 18.077 9.100 -5.489 1.00 68.06 75 MET A CA 1
ATOM 581 C C . MET A 1 75 ? 16.970 8.052 -5.472 1.00 68.06 75 MET A C 1
ATOM 583 O O . MET A 1 75 ? 16.721 7.376 -6.471 1.00 68.06 75 MET A O 1
ATOM 587 N N . ASP A 1 76 ? 16.294 7.906 -4.340 1.00 76.50 76 ASP A N 1
ATOM 588 C CA . ASP A 1 76 ? 15.008 7.228 -4.286 1.00 76.50 76 ASP A CA 1
ATOM 589 C C . ASP A 1 76 ? 13.858 8.211 -4.534 1.00 76.50 76 ASP A C 1
ATOM 591 O O . ASP A 1 76 ? 13.878 9.352 -4.085 1.00 76.50 76 ASP A O 1
ATOM 595 N N . SER A 1 77 ? 12.837 7.779 -5.269 1.00 85.50 77 SER A N 1
ATOM 596 C CA . SER A 1 77 ? 11.542 8.463 -5.327 1.00 85.50 77 SER A CA 1
ATOM 597 C C . SER A 1 77 ? 10.472 7.484 -4.878 1.00 85.50 77 SER A C 1
ATOM 599 O O . SER A 1 77 ? 10.387 6.373 -5.400 1.00 85.50 77 SER A O 1
ATOM 601 N N . THR A 1 78 ? 9.681 7.890 -3.892 1.00 88.94 78 THR A N 1
ATOM 602 C CA . THR A 1 78 ? 8.517 7.157 -3.406 1.00 88.94 78 THR A CA 1
ATOM 603 C C . THR A 1 78 ? 7.272 7.973 -3.686 1.00 88.94 78 THR A C 1
ATOM 605 O O . THR A 1 78 ? 7.170 9.122 -3.268 1.00 88.94 78 THR A O 1
ATOM 608 N N . SER A 1 79 ? 6.307 7.373 -4.368 1.00 93.00 79 SER A N 1
ATOM 609 C CA . SER A 1 79 ? 4.975 7.945 -4.537 1.00 93.00 79 SER A CA 1
ATOM 610 C C . SER A 1 79 ? 3.970 7.150 -3.730 1.00 93.00 79 SER A C 1
ATOM 612 O O . SER A 1 79 ? 3.895 5.928 -3.869 1.00 93.00 79 SER A O 1
ATOM 614 N N . SER A 1 80 ? 3.196 7.850 -2.913 1.00 95.19 80 SER A N 1
ATOM 615 C CA . SER A 1 80 ? 2.229 7.259 -1.999 1.00 95.19 80 SER A CA 1
ATOM 616 C C . SER A 1 80 ? 0.817 7.685 -2.372 1.00 95.19 80 SER A C 1
ATOM 618 O O . SER A 1 80 ? 0.582 8.848 -2.692 1.00 95.19 80 SER A O 1
ATOM 620 N N . TYR A 1 81 ? -0.122 6.742 -2.317 1.00 96.88 81 TYR A N 1
ATOM 621 C CA . TYR A 1 81 ? -1.539 6.942 -2.623 1.00 96.88 81 TYR A CA 1
ATOM 622 C C . TYR A 1 81 ? -2.381 6.372 -1.490 1.00 96.88 81 TYR A C 1
ATOM 624 O O . TYR A 1 81 ? -2.239 5.195 -1.156 1.00 96.88 81 TYR A O 1
ATOM 632 N N . LEU A 1 82 ? -3.257 7.192 -0.911 1.00 97.31 82 LEU A N 1
ATOM 633 C CA . LEU A 1 82 ? -4.086 6.800 0.224 1.00 97.31 82 LEU A CA 1
ATOM 634 C C . LEU A 1 82 ? -5.562 6.751 -0.167 1.00 97.31 82 LEU A C 1
ATOM 636 O O . LEU A 1 82 ? -6.130 7.736 -0.640 1.00 97.31 82 LEU A O 1
ATOM 640 N N . PHE A 1 83 ? -6.184 5.609 0.101 1.00 97.81 83 PHE A N 1
ATOM 641 C CA . PHE A 1 83 ? -7.621 5.387 0.039 1.00 97.81 83 PHE A CA 1
ATOM 642 C C . PHE A 1 83 ? -8.103 5.042 1.442 1.00 97.81 83 PHE A C 1
ATOM 644 O O . PHE A 1 83 ? -7.499 4.204 2.108 1.00 97.81 83 PHE A O 1
ATOM 651 N N . GLY A 1 84 ? -9.171 5.666 1.919 1.00 96.88 84 GLY A N 1
ATOM 652 C CA . GLY A 1 84 ? -9.595 5.481 3.298 1.00 96.88 84 GLY A CA 1
ATOM 653 C C . GLY A 1 84 ? -11.057 5.791 3.549 1.00 96.88 84 GLY A C 1
ATOM 654 O O . GLY A 1 84 ? -11.730 6.450 2.757 1.00 96.88 84 GLY A O 1
ATOM 655 N N . ASN A 1 85 ? -11.533 5.300 4.684 1.00 96.19 85 ASN A N 1
ATOM 656 C CA . ASN A 1 85 ? -12.820 5.638 5.264 1.00 96.19 85 ASN A CA 1
ATOM 657 C C . ASN A 1 85 ? -12.566 6.342 6.603 1.00 96.19 85 ASN A C 1
ATOM 659 O O . ASN A 1 85 ? -11.851 5.815 7.464 1.00 96.19 85 ASN A O 1
ATOM 663 N N . LEU A 1 86 ? -13.110 7.549 6.733 1.00 94.56 86 LEU A N 1
ATOM 664 C CA . LEU A 1 86 ? -13.028 8.361 7.938 1.00 94.56 86 LEU A CA 1
ATOM 665 C C . LEU A 1 86 ? -14.349 8.250 8.699 1.00 94.56 86 LEU A C 1
ATOM 667 O O . LEU A 1 86 ? -15.419 8.312 8.094 1.00 94.56 86 LEU A O 1
ATOM 671 N N . ASP A 1 87 ? -14.279 8.139 10.021 1.00 94.44 87 ASP A N 1
ATOM 672 C CA . ASP A 1 87 ? -15.471 8.280 10.855 1.00 94.44 87 ASP A CA 1
ATOM 673 C C . ASP A 1 87 ? -15.935 9.755 10.945 1.00 94.44 87 ASP A C 1
ATOM 675 O O . ASP A 1 87 ? -15.245 10.663 10.465 1.00 94.44 87 ASP A O 1
ATOM 679 N N . PRO A 1 88 ? -17.089 10.043 11.580 1.00 94.19 88 PRO A N 1
ATOM 680 C CA . PRO A 1 88 ? -17.558 11.418 11.764 1.00 94.19 88 PRO A CA 1
ATOM 681 C C . PRO A 1 88 ? -16.618 12.318 12.584 1.00 94.19 88 PRO A C 1
ATOM 683 O O . PRO A 1 88 ? -16.732 13.539 12.502 1.00 94.19 88 PRO A O 1
ATOM 686 N N . ALA A 1 89 ? -15.703 11.743 13.371 1.00 93.44 89 ALA A N 1
ATOM 687 C CA . ALA A 1 89 ? -14.679 12.473 14.115 1.00 93.44 89 ALA A CA 1
ATOM 688 C C . ALA A 1 89 ? -13.409 12.732 13.277 1.00 93.44 89 ALA A C 1
ATOM 690 O O . ALA A 1 89 ? -12.463 13.352 13.766 1.00 93.44 89 ALA A O 1
ATOM 691 N N . GLY A 1 90 ? -13.377 12.285 12.017 1.00 92.88 90 GLY A N 1
ATOM 692 C CA . GLY A 1 90 ? -12.228 12.415 11.128 1.00 92.88 90 GLY A CA 1
ATOM 693 C C . GLY A 1 90 ? -11.101 11.428 11.435 1.00 92.88 90 GLY A C 1
ATOM 694 O O . GLY A 1 90 ? -9.972 11.649 10.995 1.00 92.88 90 GLY A O 1
ATOM 695 N N . ILE A 1 91 ? -11.370 10.359 12.189 1.00 93.69 91 ILE A N 1
ATOM 696 C CA . ILE A 1 91 ? -10.401 9.296 12.454 1.00 93.69 91 ILE A CA 1
ATOM 697 C C . ILE A 1 91 ? -10.415 8.315 11.288 1.00 93.69 91 ILE A C 1
ATOM 699 O O . ILE A 1 91 ? -11.467 7.839 10.861 1.00 93.69 91 ILE A O 1
ATOM 703 N N . LEU A 1 92 ? -9.230 7.988 10.781 1.00 94.75 92 LEU A N 1
ATOM 704 C CA . LEU A 1 92 ? -9.061 7.013 9.713 1.00 94.75 92 LEU A CA 1
ATOM 705 C C . LEU A 1 92 ? -9.314 5.591 10.239 1.00 94.75 92 LEU A C 1
ATOM 707 O O . LEU A 1 92 ? -8.482 5.037 10.956 1.00 94.75 92 LEU A O 1
ATOM 711 N N . GLN A 1 93 ? -10.464 5.010 9.884 1.00 95.44 93 GLN A N 1
ATOM 712 C CA . GLN A 1 93 ? -10.938 3.724 10.412 1.00 95.44 93 GLN A CA 1
ATOM 713 C C . GLN A 1 93 ? -10.422 2.527 9.620 1.00 95.44 93 GLN A C 1
ATOM 715 O O . GLN A 1 93 ? -10.016 1.526 10.197 1.00 95.44 93 GLN A O 1
ATOM 720 N N . LYS A 1 94 ? -10.431 2.616 8.293 1.00 96.12 94 LYS A N 1
ATOM 721 C CA . LYS A 1 94 ? -9.921 1.569 7.403 1.00 96.12 94 LYS A CA 1
ATOM 722 C C . LYS A 1 94 ? -9.359 2.190 6.138 1.00 96.12 94 LYS A C 1
ATOM 724 O O . LYS A 1 94 ? -9.798 3.275 5.746 1.00 96.12 94 LYS A O 1
ATOM 729 N N . GLY A 1 95 ? -8.432 1.511 5.478 1.00 97.25 95 GLY A N 1
ATOM 730 C CA . GLY A 1 95 ? -7.910 2.012 4.218 1.00 97.25 95 GLY A CA 1
ATOM 731 C C . GLY A 1 95 ? -6.879 1.133 3.535 1.00 97.25 95 GLY A C 1
ATOM 732 O O . GLY A 1 95 ? -6.503 0.064 4.016 1.00 97.25 95 GLY A O 1
ATOM 733 N N . ILE A 1 96 ? -6.452 1.629 2.378 1.00 97.88 96 ILE A N 1
ATOM 734 C CA . ILE A 1 96 ? -5.369 1.100 1.566 1.00 97.88 96 ILE A CA 1
ATOM 735 C C . ILE A 1 96 ? -4.361 2.221 1.314 1.00 97.88 96 ILE A C 1
ATOM 737 O O . ILE A 1 96 ? -4.706 3.267 0.764 1.00 97.88 96 ILE A O 1
ATOM 741 N N . LEU A 1 97 ? -3.108 1.989 1.695 1.00 97.12 97 LEU A N 1
ATOM 742 C CA . LEU A 1 97 ? -1.972 2.841 1.357 1.00 97.12 97 LEU A CA 1
ATOM 743 C C . LEU A 1 97 ? -1.090 2.096 0.358 1.00 97.12 97 LEU A C 1
ATOM 745 O O . LEU A 1 97 ? -0.618 0.999 0.644 1.00 97.12 97 LEU A O 1
ATOM 749 N N . ILE A 1 98 ? -0.852 2.693 -0.804 1.00 97.06 98 ILE A N 1
ATOM 750 C CA . ILE A 1 98 ? 0.005 2.121 -1.845 1.00 97.06 98 ILE A CA 1
ATOM 751 C C . ILE A 1 98 ? 1.250 2.986 -1.963 1.00 97.06 98 ILE A C 1
ATOM 753 O O . ILE A 1 98 ? 1.131 4.168 -2.277 1.00 97.06 98 ILE A O 1
ATOM 757 N N . ARG A 1 99 ? 2.427 2.395 -1.749 1.00 94.50 99 ARG A N 1
ATOM 758 C CA . ARG A 1 99 ? 3.729 3.029 -1.970 1.00 94.50 99 ARG A CA 1
ATOM 759 C C . ARG A 1 99 ? 4.404 2.412 -3.183 1.00 94.50 99 ARG A C 1
ATOM 761 O O . ARG A 1 99 ? 4.500 1.190 -3.316 1.00 94.50 99 ARG A O 1
ATOM 768 N N . LEU A 1 100 ? 4.871 3.280 -4.065 1.00 93.31 100 LEU A N 1
ATOM 769 C CA . LEU A 1 100 ? 5.595 2.940 -5.276 1.00 93.31 100 LEU A CA 1
ATOM 770 C C . LEU A 1 100 ? 6.968 3.583 -5.203 1.00 93.31 100 LEU A C 1
ATOM 772 O O . LEU A 1 100 ? 7.087 4.798 -5.356 1.00 93.31 100 LEU A O 1
ATOM 776 N N . THR A 1 101 ? 7.995 2.773 -4.986 1.00 88.69 101 THR A N 1
ATOM 777 C CA . THR A 1 101 ? 9.355 3.270 -4.803 1.00 88.69 101 THR A CA 1
ATOM 778 C C . THR A 1 101 ? 10.236 2.895 -5.979 1.00 88.69 101 THR A C 1
ATOM 780 O O . THR A 1 101 ? 10.204 1.767 -6.466 1.00 88.69 101 THR A O 1
ATOM 783 N N . VAL A 1 102 ? 11.041 3.849 -6.432 1.00 87.12 102 VAL A N 1
ATOM 784 C CA . VAL A 1 102 ? 12.052 3.681 -7.471 1.00 87.12 102 VAL A CA 1
ATOM 785 C C . VAL A 1 102 ? 13.390 4.138 -6.913 1.00 87.12 102 VAL A C 1
ATOM 787 O O . VAL A 1 102 ? 13.547 5.298 -6.548 1.00 87.12 102 VAL A O 1
ATOM 790 N N . VAL A 1 103 ? 14.361 3.234 -6.884 1.00 81.00 103 VAL A N 1
ATOM 791 C CA . VAL A 1 103 ? 15.736 3.483 -6.456 1.00 81.00 103 VAL A CA 1
ATOM 792 C C . VAL A 1 103 ? 16.596 3.719 -7.693 1.00 81.00 103 VAL A C 1
ATOM 794 O O . VAL A 1 103 ? 16.771 2.829 -8.529 1.00 81.00 103 VAL A O 1
ATOM 797 N N . ARG A 1 104 ? 17.155 4.920 -7.824 1.00 75.81 104 ARG A N 1
ATOM 798 C CA . ARG A 1 104 ? 18.196 5.225 -8.813 1.00 75.81 104 ARG A CA 1
ATOM 799 C C . ARG A 1 104 ? 19.566 4.996 -8.171 1.00 75.81 104 ARG A C 1
ATOM 801 O O . ARG A 1 104 ? 19.724 5.207 -6.976 1.00 75.81 104 ARG A O 1
ATOM 808 N N . GLY A 1 105 ? 20.541 4.551 -8.966 1.00 70.19 105 GLY A N 1
ATOM 809 C CA . GLY A 1 105 ? 21.893 4.250 -8.477 1.00 70.19 105 GLY A CA 1
ATOM 810 C C . GLY A 1 105 ? 22.071 2.813 -7.977 1.00 70.19 105 GLY A C 1
ATOM 811 O O . GLY A 1 105 ? 21.548 1.876 -8.586 1.00 70.19 105 GLY A O 1
ATOM 812 N N . ASP A 1 106 ? 22.871 2.626 -6.929 1.00 66.00 106 ASP A N 1
ATOM 813 C CA . ASP A 1 106 ? 23.222 1.318 -6.357 1.00 66.00 106 ASP A CA 1
ATOM 814 C C . ASP A 1 106 ? 22.060 0.742 -5.516 1.00 66.00 106 ASP A C 1
ATOM 816 O O . ASP A 1 106 ? 21.665 1.361 -4.526 1.00 66.00 106 ASP A O 1
ATOM 820 N N . PRO A 1 107 ? 21.505 -0.439 -5.860 1.00 63.06 107 PRO A N 1
ATOM 821 C CA . PRO A 1 107 ? 20.401 -1.031 -5.106 1.00 63.06 107 PRO A CA 1
ATOM 822 C C . PRO A 1 107 ? 20.793 -1.453 -3.683 1.00 63.06 107 PRO A C 1
ATOM 824 O O . PRO A 1 107 ? 19.922 -1.515 -2.819 1.00 63.06 107 PRO A O 1
ATOM 827 N N . GLY A 1 108 ? 22.082 -1.703 -3.417 1.00 60.72 108 GLY A N 1
ATOM 828 C CA . GLY A 1 108 ? 22.588 -1.995 -2.072 1.00 60.72 108 GLY A CA 1
ATOM 829 C C . GLY A 1 108 ? 22.591 -0.781 -1.140 1.00 60.72 108 GLY A C 1
ATOM 830 O O . GLY A 1 108 ? 22.805 -0.937 0.057 1.00 60.72 108 GLY A O 1
ATOM 831 N N . LYS A 1 109 ? 22.338 0.418 -1.682 1.00 57.47 109 LYS A N 1
ATOM 832 C CA . LYS A 1 109 ? 22.248 1.676 -0.937 1.00 57.47 109 LYS A CA 1
ATOM 833 C C . LYS A 1 109 ? 20.814 2.193 -0.798 1.00 57.47 109 LYS A C 1
ATOM 835 O O . LYS A 1 109 ? 20.630 3.301 -0.318 1.00 57.47 109 LYS A O 1
ATOM 840 N N . ALA A 1 110 ? 19.791 1.446 -1.220 1.00 60.84 110 ALA A N 1
ATOM 841 C CA . ALA A 1 110 ? 18.399 1.853 -1.005 1.00 60.84 110 ALA A CA 1
ATOM 842 C C . ALA A 1 110 ? 18.134 2.123 0.492 1.00 60.84 110 ALA A C 1
ATOM 844 O O . ALA A 1 110 ? 18.672 1.415 1.342 1.00 60.84 110 ALA A O 1
ATOM 845 N N . ARG A 1 111 ? 17.313 3.131 0.839 1.00 59.91 111 ARG A N 1
ATOM 846 C CA . ARG A 1 111 ? 17.017 3.426 2.254 1.00 59.91 111 ARG A CA 1
ATOM 847 C C . ARG A 1 111 ? 16.459 2.181 2.952 1.00 59.91 111 ARG A C 1
ATOM 849 O O . ARG A 1 111 ? 15.397 1.682 2.586 1.00 59.91 111 ARG A O 1
ATOM 856 N N . ASP A 1 112 ? 17.086 1.799 4.065 1.00 53.69 112 ASP A N 1
ATOM 857 C CA . ASP A 1 112 ? 16.651 0.727 4.980 1.00 53.69 112 ASP A CA 1
ATOM 858 C C . ASP A 1 112 ? 15.221 0.911 5.542 1.00 53.69 112 ASP A C 1
ATOM 860 O O . ASP A 1 112 ? 14.704 0.064 6.267 1.00 53.69 112 ASP A O 1
ATOM 864 N N . GLY A 1 113 ? 14.559 2.043 5.281 1.00 51.38 113 GLY A N 1
ATOM 865 C CA . GLY A 1 113 ? 13.153 2.288 5.621 1.00 51.38 113 GLY A CA 1
ATOM 866 C C . GLY A 1 113 ? 12.138 1.615 4.691 1.00 51.38 113 GLY A C 1
ATOM 867 O O . GLY A 1 113 ? 10.957 1.612 5.018 1.00 51.38 113 GLY A O 1
ATOM 868 N N . MET A 1 114 ? 12.577 1.056 3.560 1.00 52.84 114 MET A N 1
ATOM 869 C CA . MET A 1 114 ? 11.682 0.570 2.505 1.00 52.84 114 MET A CA 1
ATOM 870 C C . MET A 1 114 ? 11.259 -0.888 2.628 1.00 52.84 114 MET A C 1
ATOM 872 O O . MET A 1 114 ? 10.379 -1.294 1.891 1.00 52.84 114 MET A O 1
ATOM 876 N N . SER A 1 115 ? 11.841 -1.695 3.514 1.00 51.81 115 SER A N 1
ATOM 877 C CA . SER A 1 115 ? 11.407 -3.086 3.682 1.00 51.81 115 SER A CA 1
ATOM 878 C C . SER A 1 115 ? 10.781 -3.289 5.047 1.00 51.81 115 SER A C 1
ATOM 880 O O . SER A 1 115 ? 11.308 -2.865 6.076 1.00 51.81 115 SER A O 1
ATOM 882 N N . ALA A 1 116 ? 9.656 -3.993 5.063 1.00 50.16 116 ALA A N 1
ATOM 883 C CA . ALA A 1 116 ? 8.903 -4.274 6.276 1.00 50.16 116 ALA A CA 1
ATOM 884 C C . ALA A 1 116 ? 9.568 -5.277 7.232 1.00 50.16 116 ALA A C 1
ATOM 886 O O . ALA A 1 116 ? 9.005 -5.606 8.274 1.00 50.16 116 ALA A O 1
ATOM 887 N N . GLY A 1 117 ? 10.828 -5.639 6.972 1.00 49.88 117 GLY A N 1
ATOM 888 C CA . GLY A 1 117 ? 11.720 -6.307 7.923 1.00 49.88 117 GLY A CA 1
ATOM 889 C C . GLY A 1 117 ? 11.983 -5.530 9.225 1.00 49.88 117 GLY A C 1
ATOM 890 O O . GLY A 1 117 ? 12.765 -5.986 10.050 1.00 49.88 117 GLY A O 1
ATOM 891 N N . LYS A 1 118 ? 11.341 -4.372 9.436 1.00 56.00 118 LYS A N 1
ATOM 892 C CA . LYS A 1 118 ? 11.342 -3.627 10.704 1.00 56.00 118 LYS A CA 1
ATOM 893 C C . LYS A 1 118 ? 10.159 -3.942 11.625 1.00 56.00 118 LYS A C 1
ATOM 895 O O . LYS A 1 118 ? 10.175 -3.487 12.769 1.00 56.00 118 LYS A O 1
ATOM 900 N N . ALA A 1 119 ? 9.156 -4.704 11.180 1.00 64.00 119 ALA A N 1
ATOM 901 C CA . ALA A 1 119 ? 8.125 -5.199 12.088 1.00 64.00 119 ALA A CA 1
ATOM 902 C C . ALA A 1 119 ? 8.781 -6.193 13.061 1.00 64.00 119 ALA A C 1
ATOM 904 O O . ALA A 1 119 ? 9.128 -7.307 12.680 1.00 64.00 119 ALA A O 1
ATOM 905 N N . LYS A 1 120 ? 9.001 -5.768 14.313 1.00 65.00 120 LYS A N 1
ATOM 906 C CA . LYS A 1 120 ? 9.798 -6.514 15.306 1.00 65.00 120 LYS A CA 1
ATOM 907 C C . LYS A 1 120 ? 9.264 -7.922 15.598 1.00 65.00 120 LYS A C 1
ATOM 909 O O . LYS A 1 120 ? 10.033 -8.769 16.037 1.00 65.00 120 LYS A O 1
ATOM 914 N N . ALA A 1 121 ? 7.977 -8.163 15.354 1.00 75.62 121 ALA A N 1
ATOM 915 C CA . ALA A 1 121 ? 7.349 -9.475 15.444 1.00 75.62 121 ALA A CA 1
ATOM 916 C C . ALA A 1 121 ? 6.049 -9.481 14.612 1.00 75.62 121 ALA A C 1
ATOM 918 O O . ALA A 1 121 ? 5.015 -9.003 15.087 1.00 75.62 121 ALA A O 1
ATOM 919 N N . PRO A 1 122 ? 6.071 -9.954 13.353 1.00 87.44 122 PRO A N 1
ATOM 920 C CA . PRO A 1 122 ? 4.839 -10.118 12.595 1.00 87.44 122 PRO A CA 1
ATOM 921 C C . PRO A 1 122 ? 3.949 -11.170 13.269 1.00 87.44 122 PRO A C 1
ATOM 923 O O . PRO A 1 122 ? 4.428 -12.168 13.806 1.00 87.44 122 PRO A O 1
ATOM 926 N N . LEU A 1 123 ? 2.640 -10.939 13.238 1.00 88.75 123 LEU A N 1
ATOM 927 C CA . LEU A 1 123 ? 1.634 -11.923 13.624 1.00 88.75 123 LEU A CA 1
ATOM 928 C C . LEU A 1 123 ? 1.641 -13.094 12.640 1.00 88.75 123 LEU A C 1
ATOM 930 O O . LEU A 1 123 ? 1.525 -14.242 13.058 1.00 88.75 123 LEU A O 1
ATOM 934 N N . ASP A 1 124 ? 1.774 -12.802 11.351 1.00 89.94 124 ASP A N 1
ATOM 935 C CA . ASP A 1 124 ? 1.847 -13.799 10.288 1.00 89.94 124 ASP A CA 1
ATOM 936 C C . ASP A 1 124 ? 2.704 -13.278 9.131 1.00 89.94 124 ASP A C 1
ATOM 938 O O . ASP A 1 124 ? 2.846 -12.063 8.943 1.00 89.94 124 ASP A O 1
ATOM 942 N N . SER A 1 125 ? 3.295 -14.188 8.369 1.00 92.19 125 SER A N 1
ATOM 943 C CA . SER A 1 125 ? 4.115 -13.861 7.211 1.00 92.19 125 SER A CA 1
ATOM 944 C C . SER A 1 125 ? 4.135 -15.000 6.203 1.00 92.19 125 SER A C 1
ATOM 946 O O . SER A 1 125 ? 3.981 -16.173 6.538 1.00 92.19 125 SER A O 1
ATOM 948 N N . GLY A 1 126 ? 4.364 -14.658 4.943 1.00 93.81 126 GLY A N 1
ATOM 949 C CA . GLY A 1 126 ? 4.488 -15.657 3.896 1.00 93.81 126 GLY A CA 1
ATOM 950 C C . GLY A 1 126 ? 4.573 -15.024 2.524 1.00 93.81 126 GLY A C 1
ATOM 951 O O . GLY A 1 126 ? 4.922 -13.855 2.388 1.00 93.81 126 GLY A O 1
ATOM 952 N N . ALA A 1 127 ? 4.226 -15.802 1.507 1.00 94.69 127 ALA A N 1
ATOM 953 C CA . ALA A 1 127 ? 4.142 -15.334 0.136 1.00 94.69 127 ALA A CA 1
ATOM 954 C C . ALA A 1 127 ? 2.797 -15.733 -0.470 1.00 94.69 127 ALA A C 1
ATOM 956 O O . ALA A 1 127 ? 2.269 -16.812 -0.200 1.00 94.69 127 ALA A O 1
ATOM 957 N N . VAL A 1 128 ? 2.250 -14.864 -1.311 1.00 94.81 128 VAL A N 1
ATOM 958 C CA . VAL A 1 128 ? 1.012 -15.094 -2.051 1.00 94.81 128 VAL A CA 1
ATOM 959 C C . VAL A 1 128 ? 1.244 -14.819 -3.529 1.00 94.81 128 VAL A C 1
ATOM 961 O O . VAL A 1 128 ? 1.879 -13.836 -3.910 1.00 94.81 128 VAL A O 1
ATOM 964 N N . LYS A 1 129 ? 0.719 -15.699 -4.382 1.00 95.25 129 LYS A N 1
ATOM 965 C CA . LYS A 1 129 ? 0.715 -15.477 -5.825 1.00 95.25 129 LYS A CA 1
ATOM 966 C C . LYS A 1 129 ? -0.518 -14.663 -6.207 1.00 95.25 129 LYS A C 1
ATOM 968 O O . LYS A 1 129 ? -1.640 -15.073 -5.919 1.00 95.25 129 LYS A O 1
ATOM 973 N N . ILE A 1 130 ? -0.305 -13.532 -6.867 1.00 92.00 130 ILE A N 1
ATOM 974 C CA . ILE A 1 130 ? -1.348 -12.628 -7.345 1.00 92.00 130 ILE A CA 1
ATOM 975 C C . ILE A 1 130 ? -1.119 -12.423 -8.840 1.00 92.00 130 ILE A C 1
ATOM 977 O O . ILE A 1 130 ? -0.107 -11.854 -9.244 1.00 92.00 130 ILE A O 1
ATOM 981 N N . LEU A 1 131 ? -2.055 -12.905 -9.663 1.00 91.00 131 LEU A N 1
ATOM 982 C CA . LEU A 1 131 ? -1.869 -13.012 -11.114 1.00 91.00 131 LEU A CA 1
ATOM 983 C C . LEU A 1 131 ? -0.579 -13.800 -11.438 1.00 91.00 131 LEU A C 1
ATOM 985 O O . LEU A 1 131 ? -0.427 -14.941 -10.996 1.00 91.00 131 LEU A O 1
ATOM 989 N N . ASP A 1 132 ? 0.345 -13.199 -12.187 1.00 89.56 132 ASP A N 1
ATOM 990 C CA . ASP A 1 132 ? 1.636 -13.788 -12.562 1.00 89.56 132 ASP A CA 1
ATOM 991 C C . ASP A 1 132 ? 2.764 -13.479 -11.560 1.00 89.56 132 ASP A C 1
ATOM 993 O O . ASP A 1 132 ? 3.867 -14.009 -11.696 1.00 89.56 132 ASP A O 1
ATOM 997 N N . ASP A 1 133 ? 2.496 -12.662 -10.542 1.00 91.00 133 ASP A N 1
ATOM 998 C CA . ASP A 1 133 ? 3.498 -12.159 -9.610 1.00 91.00 133 ASP A CA 1
ATOM 999 C C . ASP A 1 133 ? 3.417 -12.831 -8.237 1.00 91.00 133 ASP A C 1
ATOM 1001 O O . ASP A 1 133 ? 2.360 -13.284 -7.796 1.00 91.00 133 ASP A O 1
ATOM 1005 N N . VAL A 1 134 ? 4.548 -12.863 -7.532 1.00 92.75 134 VAL A N 1
ATOM 1006 C CA . VAL A 1 134 ? 4.628 -13.299 -6.134 1.00 92.75 134 VAL A CA 1
ATOM 1007 C C . VAL A 1 134 ? 4.846 -12.072 -5.259 1.00 92.75 134 VAL A C 1
ATOM 1009 O O . VAL A 1 134 ? 5.762 -11.288 -5.506 1.00 92.75 134 VAL A O 1
ATOM 1012 N N . TYR A 1 135 ? 3.989 -11.920 -4.256 1.00 94.19 135 TYR A N 1
ATOM 1013 C CA . TYR A 1 135 ? 4.082 -10.893 -3.229 1.00 94.19 135 TYR A CA 1
ATOM 1014 C C . TYR A 1 135 ? 4.434 -11.551 -1.905 1.00 94.19 135 TYR A C 1
ATOM 1016 O O . TYR A 1 135 ? 3.773 -12.508 -1.498 1.00 94.19 135 TYR A O 1
ATOM 1024 N N . ASP A 1 136 ? 5.424 -11.005 -1.212 1.00 94.38 136 ASP A N 1
ATOM 1025 C CA . ASP A 1 136 ? 5.632 -11.311 0.196 1.00 94.38 136 ASP A CA 1
ATOM 1026 C C . ASP A 1 136 ? 4.549 -10.589 1.001 1.00 94.38 136 ASP A C 1
ATOM 1028 O O . ASP A 1 136 ? 4.186 -9.452 0.686 1.00 94.38 136 ASP A O 1
ATOM 1032 N N . PHE A 1 137 ? 4.006 -11.233 2.029 1.00 94.12 137 PHE A N 1
ATOM 1033 C CA . PHE A 1 137 ? 3.040 -10.606 2.918 1.00 94.12 137 PHE A CA 1
ATOM 1034 C C . PHE A 1 137 ? 3.494 -10.627 4.369 1.00 94.12 137 PHE A C 1
ATOM 1036 O O . PHE A 1 137 ? 4.164 -11.553 4.829 1.00 94.12 137 PHE A O 1
ATOM 1043 N N . LEU A 1 138 ? 3.084 -9.589 5.095 1.00 93.00 138 LEU A N 1
ATOM 1044 C CA . LEU A 1 138 ? 3.301 -9.444 6.528 1.00 93.00 138 LEU A CA 1
ATOM 1045 C C . LEU A 1 138 ? 2.023 -8.941 7.185 1.00 93.00 138 LEU A C 1
ATOM 1047 O O . LEU A 1 138 ? 1.437 -7.955 6.742 1.00 93.00 138 LEU A O 1
ATOM 1051 N N . LEU A 1 139 ? 1.621 -9.600 8.263 1.00 92.44 139 LEU A N 1
ATOM 1052 C CA . LEU A 1 139 ? 0.507 -9.211 9.114 1.00 92.44 139 LEU A CA 1
ATOM 1053 C C . LEU A 1 139 ? 1.061 -8.749 10.458 1.00 92.44 139 LEU A C 1
ATOM 1055 O O . LEU A 1 139 ? 1.793 -9.489 11.108 1.00 92.44 139 LEU A O 1
ATOM 1059 N N . PHE A 1 140 ? 0.739 -7.536 10.886 1.00 91.44 140 PHE A N 1
ATOM 1060 C CA . PHE A 1 140 ? 1.279 -6.954 12.115 1.00 91.44 140 PHE A CA 1
ATOM 1061 C C . PHE A 1 140 ? 0.355 -5.870 12.668 1.00 91.44 140 PHE A C 1
ATOM 1063 O O . PHE A 1 140 ? -0.565 -5.414 11.992 1.00 91.44 140 PHE A O 1
ATOM 1070 N N . THR A 1 141 ? 0.592 -5.453 13.908 1.00 91.25 141 THR A N 1
ATOM 1071 C CA . THR A 1 141 ? -0.039 -4.264 14.488 1.00 91.25 141 THR A CA 1
ATOM 1072 C C . THR A 1 141 ? 0.916 -3.076 14.420 1.00 91.25 141 THR A C 1
ATOM 1074 O O . THR A 1 141 ? 2.133 -3.254 14.456 1.00 91.25 141 THR A O 1
ATOM 1077 N N . SER A 1 142 ? 0.385 -1.864 14.259 1.00 90.00 142 SER A N 1
ATOM 1078 C CA . SER A 1 142 ? 1.204 -0.650 14.192 1.00 90.00 142 SER A CA 1
ATOM 1079 C C . SER A 1 142 ? 0.475 0.577 14.727 1.00 90.00 142 SER A C 1
ATOM 1081 O O . SER A 1 142 ? -0.722 0.759 14.504 1.00 90.00 142 SER A O 1
ATOM 1083 N N . THR A 1 143 ? 1.230 1.454 15.386 1.00 87.88 143 THR A N 1
ATOM 1084 C CA . THR A 1 143 ? 0.805 2.808 15.777 1.00 87.88 143 THR A CA 1
ATOM 1085 C C . THR A 1 143 ? 1.161 3.864 14.725 1.00 87.88 143 THR A C 1
ATOM 1087 O O . THR A 1 143 ? 0.605 4.960 14.730 1.00 87.88 143 THR A O 1
ATOM 1090 N N . ALA A 1 144 ? 2.081 3.547 13.809 1.00 85.31 144 ALA A N 1
ATOM 1091 C CA . ALA A 1 144 ? 2.630 4.466 12.820 1.00 85.31 144 ALA A CA 1
ATOM 1092 C C . ALA A 1 144 ? 2.547 3.841 11.422 1.00 85.31 144 ALA A C 1
ATOM 1094 O O . ALA A 1 144 ? 3.462 3.159 10.958 1.00 85.31 144 ALA A O 1
ATOM 1095 N N . LEU A 1 145 ? 1.411 4.054 10.759 1.00 84.94 145 LEU A N 1
ATOM 1096 C CA . LEU A 1 145 ? 1.181 3.584 9.393 1.00 84.94 145 LEU A CA 1
ATOM 1097 C C . LEU A 1 145 ? 1.870 4.482 8.351 1.00 84.94 145 LEU A C 1
ATOM 1099 O O . LEU A 1 145 ? 2.474 3.986 7.399 1.00 84.94 145 LEU A O 1
ATOM 1103 N N . LEU A 1 146 ? 1.754 5.799 8.536 1.00 87.19 146 LEU A N 1
ATOM 1104 C CA . LEU A 1 146 ? 2.165 6.826 7.580 1.00 87.19 146 LEU A CA 1
ATOM 1105 C C . LEU A 1 146 ? 3.513 7.430 7.972 1.00 87.19 146 LEU A C 1
ATOM 1107 O O . LEU A 1 146 ? 3.766 7.677 9.153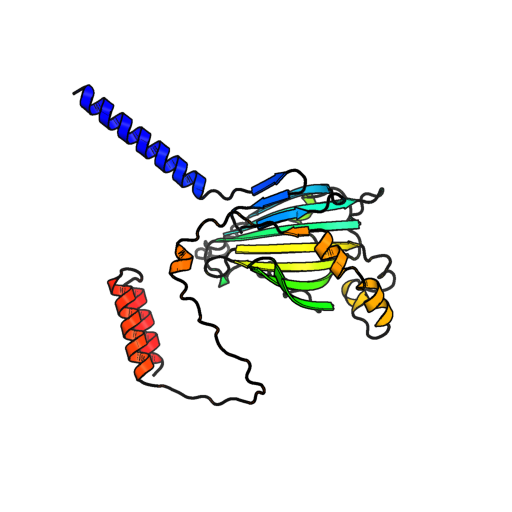 1.00 87.19 146 LEU A O 1
ATOM 1111 N N . PHE A 1 147 ? 4.350 7.714 6.977 1.00 85.62 147 PHE A N 1
ATOM 1112 C CA . PHE A 1 147 ? 5.532 8.554 7.160 1.00 85.62 147 PHE A CA 1
ATOM 1113 C C . PHE A 1 147 ? 5.123 9.989 7.513 1.00 85.62 147 PHE A C 1
ATOM 1115 O O . PHE A 1 147 ? 4.003 10.415 7.223 1.00 85.62 147 PHE A O 1
ATOM 1122 N N . GLU A 1 148 ? 6.028 10.755 8.125 1.00 83.56 148 GLU A N 1
ATOM 1123 C CA . GLU A 1 148 ? 5.758 12.159 8.467 1.00 83.56 148 GLU A CA 1
ATOM 1124 C C . GLU A 1 148 ? 5.366 12.964 7.218 1.00 83.56 148 GLU A C 1
ATOM 1126 O O . GLU A 1 148 ? 4.408 13.733 7.239 1.00 83.56 148 GLU A O 1
ATOM 1131 N N . GLU A 1 149 ? 6.025 12.705 6.089 1.00 85.19 149 GLU A N 1
ATOM 1132 C CA . GLU A 1 149 ? 5.732 13.327 4.799 1.00 85.19 149 GLU A CA 1
ATOM 1133 C C . GLU A 1 149 ? 4.402 12.857 4.184 1.00 85.19 149 GLU A C 1
ATOM 1135 O O . GLU A 1 149 ? 3.828 13.554 3.353 1.00 85.19 149 GLU A O 1
ATOM 1140 N N . GLU A 1 150 ? 3.881 11.696 4.589 1.00 88.94 150 GLU A N 1
ATOM 1141 C CA . GLU A 1 150 ? 2.588 11.163 4.141 1.00 88.94 150 GLU A CA 1
ATOM 1142 C C . GLU A 1 150 ? 1.419 11.666 4.989 1.00 88.94 150 GLU A C 1
ATOM 1144 O O . GLU A 1 150 ? 0.263 11.511 4.601 1.00 88.94 150 GLU A O 1
ATOM 1149 N N . ARG A 1 151 ? 1.675 12.324 6.124 1.00 86.94 151 ARG A N 1
ATOM 1150 C CA . ARG A 1 151 ? 0.596 12.923 6.923 1.00 86.94 151 ARG A CA 1
ATOM 1151 C C . ARG A 1 151 ? -0.163 14.006 6.165 1.00 86.94 151 ARG A C 1
ATOM 1153 O O . ARG A 1 151 ? -1.316 14.262 6.476 1.00 86.94 151 ARG A O 1
ATOM 1160 N N . ILE A 1 152 ? 0.437 14.592 5.127 1.00 86.56 152 ILE A N 1
ATOM 1161 C CA . ILE A 1 152 ? -0.244 15.554 4.249 1.00 86.56 152 ILE A CA 1
ATOM 1162 C C . ILE A 1 152 ? -1.388 14.926 3.436 1.00 86.56 152 ILE A C 1
ATOM 1164 O O . ILE A 1 152 ? -2.234 15.660 2.929 1.00 86.56 152 ILE A O 1
ATOM 1168 N N . LEU A 1 153 ? -1.414 13.591 3.294 1.00 86.56 153 LEU A N 1
ATOM 1169 C CA . LEU A 1 153 ? -2.390 12.863 2.473 1.00 86.56 153 LEU A CA 1
ATOM 1170 C C . LEU A 1 153 ? -3.820 12.965 3.005 1.00 86.56 153 LEU A C 1
ATOM 1172 O O . LEU A 1 153 ? -4.765 12.738 2.256 1.00 86.56 153 LEU A O 1
ATOM 1176 N N . PHE A 1 154 ? -3.999 13.272 4.288 1.00 85.56 154 PHE A N 1
ATOM 1177 C CA . PHE A 1 154 ? -5.314 13.417 4.893 1.00 85.56 154 PHE A CA 1
ATOM 1178 C C . PHE A 1 154 ? -5.237 14.381 6.082 1.00 85.56 154 PHE A C 1
ATOM 1180 O O . PHE A 1 154 ? -4.242 14.446 6.790 1.00 85.56 154 PHE A O 1
ATOM 1187 N N . LYS A 1 155 ? -6.300 15.156 6.308 1.00 84.06 155 LYS A N 1
ATOM 1188 C CA . LYS A 1 155 ? -6.357 16.164 7.387 1.00 84.06 155 LYS A CA 1
ATOM 1189 C C . LYS A 1 155 ? -6.974 15.631 8.687 1.00 84.06 155 LYS A C 1
ATOM 1191 O O . LYS A 1 155 ? -7.336 16.417 9.557 1.00 84.06 155 LYS A O 1
ATOM 1196 N N . GLY A 1 156 ? -7.174 14.319 8.761 1.00 85.31 156 GLY A N 1
ATOM 1197 C CA . GLY A 1 156 ? -7.796 13.645 9.894 1.00 85.31 156 GLY A CA 1
ATOM 1198 C C . GLY A 1 156 ? -6.785 13.216 10.953 1.00 85.31 156 GLY A C 1
ATOM 1199 O O . GLY A 1 156 ? -5.606 13.561 10.898 1.00 85.31 156 GLY A O 1
ATOM 1200 N N . SER A 1 157 ? -7.259 12.404 11.890 1.00 88.00 157 SER A N 1
ATOM 1201 C CA . SER A 1 157 ? -6.430 11.781 12.922 1.00 88.00 157 SER A CA 1
ATOM 1202 C C . SER A 1 157 ? -6.215 10.299 12.622 1.00 88.00 157 SER A C 1
ATOM 1204 O O . SER A 1 157 ? -7.085 9.624 12.067 1.00 88.00 157 SER A O 1
ATOM 1206 N N . THR A 1 158 ? -5.059 9.766 13.006 1.00 89.56 158 THR A N 1
ATOM 1207 C CA . THR A 1 158 ? -4.825 8.319 13.018 1.00 89.56 158 THR A CA 1
ATOM 1208 C C . THR A 1 158 ? -5.381 7.701 14.296 1.00 89.56 158 THR A C 1
ATOM 1210 O O . THR A 1 158 ? -5.312 8.302 15.368 1.00 89.56 158 THR A O 1
ATOM 1213 N N . ALA A 1 159 ? -5.886 6.477 14.199 1.00 90.75 159 ALA A N 1
ATOM 1214 C CA . ALA A 1 159 ? -6.196 5.663 15.360 1.00 90.75 159 ALA A CA 1
ATOM 1215 C C . ALA A 1 159 ? -4.908 5.307 16.131 1.00 90.75 159 ALA A C 1
ATOM 1217 O O . ALA A 1 159 ? -3.834 5.223 15.528 1.00 90.75 159 ALA A O 1
ATOM 1218 N N . PRO A 1 160 ? -4.990 5.075 17.453 1.00 90.25 160 PRO A N 1
ATOM 1219 C CA . PRO A 1 160 ? -3.827 4.706 18.254 1.00 90.25 160 PRO A CA 1
ATOM 1220 C C . PRO A 1 160 ? -3.289 3.305 17.937 1.00 90.25 160 PRO A C 1
ATOM 1222 O O . PRO A 1 160 ? -2.141 3.020 18.270 1.00 90.25 160 PRO A O 1
ATOM 1225 N N . CYS A 1 161 ? -4.084 2.431 17.313 1.00 92.31 161 CYS A N 1
ATOM 1226 C CA . CYS A 1 161 ? -3.626 1.118 16.880 1.00 92.31 161 CYS A CA 1
ATOM 1227 C C . CYS A 1 161 ? -4.327 0.657 15.602 1.00 92.31 161 CYS A C 1
ATOM 1229 O O . CYS A 1 161 ? -5.555 0.713 15.500 1.00 92.31 161 CYS A O 1
ATOM 1231 N N . TYR A 1 162 ? -3.539 0.149 14.659 1.00 93.50 162 TYR A N 1
ATOM 1232 C CA . TYR A 1 162 ? -4.011 -0.493 13.439 1.00 93.50 162 TYR A CA 1
ATOM 1233 C C . TYR A 1 162 ? -3.585 -1.954 13.391 1.00 93.50 162 TYR A C 1
ATOM 1235 O O . TYR A 1 162 ? -2.450 -2.282 13.737 1.00 93.50 162 TYR A O 1
ATOM 1243 N N . LEU A 1 163 ? -4.471 -2.807 12.884 1.00 94.19 163 LEU A N 1
ATOM 1244 C CA . LEU A 1 163 ? -4.109 -4.101 12.322 1.00 94.19 163 LEU A CA 1
ATOM 1245 C C . LEU A 1 163 ? -3.788 -3.896 10.841 1.00 94.19 163 LEU A C 1
ATOM 1247 O O . LEU A 1 163 ? -4.583 -3.304 10.113 1.00 94.19 163 LEU A O 1
ATOM 1251 N N . VAL A 1 164 ? -2.617 -4.350 10.405 1.00 94.75 164 VAL A N 1
ATOM 1252 C CA . VAL A 1 164 ? -2.052 -4.039 9.092 1.00 94.75 164 VAL A CA 1
ATOM 1253 C C . VAL A 1 164 ? -1.654 -5.322 8.381 1.00 94.75 164 VAL A C 1
ATOM 1255 O O . VAL A 1 164 ? -0.908 -6.135 8.925 1.00 94.75 164 VAL A O 1
ATOM 1258 N N . LYS A 1 165 ? -2.096 -5.469 7.132 1.00 95.75 165 LYS A N 1
ATOM 1259 C CA . LYS A 1 165 ? -1.531 -6.416 6.177 1.00 95.75 165 LYS A CA 1
ATOM 1260 C C . LYS A 1 165 ? -0.767 -5.660 5.108 1.00 95.75 165 LYS A C 1
ATOM 1262 O O . LYS A 1 165 ? -1.332 -4.831 4.402 1.00 95.75 165 LYS A O 1
ATOM 1267 N N . LEU A 1 166 ? 0.502 -5.988 4.959 1.00 95.50 166 LEU A N 1
ATOM 1268 C CA . LEU A 1 166 ? 1.337 -5.531 3.865 1.00 95.50 166 LEU A CA 1
ATOM 1269 C C . LEU A 1 166 ? 1.448 -6.626 2.807 1.00 95.50 166 LEU A C 1
ATOM 1271 O O . LEU A 1 166 ? 1.713 -7.773 3.152 1.00 95.50 166 LEU A O 1
ATOM 1275 N N . LEU A 1 167 ? 1.317 -6.245 1.539 1.00 95.56 167 LEU A N 1
ATOM 1276 C CA . LEU A 1 167 ? 1.801 -6.985 0.378 1.00 95.56 167 LEU A CA 1
ATOM 1277 C C . LEU A 1 167 ? 2.980 -6.219 -0.233 1.00 95.56 167 LEU A C 1
ATOM 1279 O O . LEU A 1 167 ? 2.827 -5.059 -0.615 1.00 95.56 167 LEU A O 1
ATOM 1283 N N . GLU A 1 168 ? 4.143 -6.851 -0.341 1.00 93.38 168 GLU A N 1
ATOM 1284 C CA . GLU A 1 168 ? 5.368 -6.267 -0.889 1.00 93.38 168 GLU A CA 1
ATOM 1285 C C . GLU A 1 168 ? 5.846 -7.069 -2.105 1.00 93.38 168 GLU A C 1
ATOM 1287 O O . GLU A 1 168 ? 5.892 -8.297 -2.092 1.00 93.38 168 GLU A O 1
ATOM 1292 N N . LYS A 1 169 ? 6.223 -6.359 -3.169 1.00 91.44 169 LYS A N 1
ATOM 1293 C CA . LYS A 1 169 ? 6.877 -6.928 -4.349 1.00 91.44 169 LYS A CA 1
ATOM 1294 C C . LYS A 1 169 ? 8.080 -6.076 -4.712 1.00 91.44 169 LYS A C 1
ATOM 1296 O O . LYS A 1 169 ? 7.966 -4.864 -4.896 1.00 91.44 169 LYS A O 1
ATOM 1301 N N . LYS A 1 170 ? 9.223 -6.730 -4.901 1.00 87.44 170 LYS A N 1
ATOM 1302 C CA . LYS A 1 170 ? 10.426 -6.124 -5.478 1.00 87.44 170 LYS A CA 1
ATOM 1303 C C . LYS A 1 170 ? 10.514 -6.513 -6.950 1.00 87.44 170 LYS A C 1
ATOM 1305 O O . LYS A 1 170 ? 10.332 -7.671 -7.309 1.00 87.44 170 LYS A O 1
ATOM 1310 N N . ALA A 1 171 ? 10.755 -5.532 -7.805 1.00 82.06 171 ALA A N 1
ATOM 1311 C CA . ALA A 1 171 ? 10.787 -5.670 -9.252 1.00 82.06 171 ALA A CA 1
ATOM 1312 C C . ALA A 1 171 ? 11.921 -4.832 -9.866 1.00 82.06 171 ALA A C 1
ATOM 1314 O O . ALA A 1 171 ? 12.553 -3.997 -9.203 1.00 82.06 171 ALA A O 1
ATOM 1315 N N . GLY A 1 172 ? 12.144 -5.024 -11.167 1.00 73.12 172 GLY A N 1
ATOM 1316 C CA . GLY A 1 172 ? 13.155 -4.307 -11.940 1.00 73.12 172 GLY A CA 1
ATOM 1317 C C . GLY A 1 172 ? 14.578 -4.831 -11.727 1.00 73.12 172 GLY A C 1
ATOM 1318 O O . GLY A 1 172 ? 14.860 -5.614 -10.817 1.00 73.12 172 GLY A O 1
ATOM 1319 N N . LEU A 1 173 ? 15.497 -4.393 -12.591 1.00 69.25 173 LEU A N 1
ATOM 1320 C CA . LEU A 1 173 ? 16.891 -4.837 -12.571 1.00 69.25 173 LEU A CA 1
ATOM 1321 C C . LEU A 1 173 ? 17.555 -4.501 -11.226 1.00 69.25 173 LEU A C 1
ATOM 1323 O O . LEU A 1 173 ? 17.724 -3.331 -10.883 1.00 69.25 173 LEU A O 1
ATOM 1327 N N . GLY A 1 174 ? 17.946 -5.535 -10.480 1.00 70.50 174 GLY A N 1
ATOM 1328 C CA . GLY A 1 174 ? 18.584 -5.386 -9.172 1.00 70.50 174 GLY A CA 1
ATOM 1329 C C . GLY A 1 174 ? 17.637 -4.942 -8.054 1.00 70.50 174 GLY A C 1
ATOM 1330 O O . GLY A 1 174 ? 18.109 -4.327 -7.108 1.00 70.50 174 GLY A O 1
ATOM 1331 N N . ASN A 1 175 ? 16.329 -5.223 -8.145 1.00 75.81 175 ASN A N 1
ATOM 1332 C CA . ASN A 1 175 ? 15.330 -4.854 -7.129 1.00 75.81 175 ASN A CA 1
ATOM 1333 C C . ASN A 1 175 ? 15.234 -3.338 -6.892 1.00 75.81 175 ASN A C 1
ATOM 1335 O O . ASN A 1 175 ? 15.063 -2.883 -5.763 1.00 75.81 175 ASN A O 1
ATOM 1339 N N . LYS A 1 176 ? 15.360 -2.551 -7.963 1.00 81.31 176 LYS A N 1
ATOM 1340 C CA . LYS A 1 176 ? 15.322 -1.082 -7.922 1.00 81.31 176 LYS A CA 1
ATOM 1341 C C . LYS A 1 176 ? 13.918 -0.486 -7.926 1.00 81.31 176 LYS A C 1
ATOM 1343 O O . LYS A 1 176 ? 13.780 0.731 -7.927 1.00 81.31 176 LYS A O 1
ATOM 1348 N N . SER A 1 177 ? 12.874 -1.303 -7.976 1.00 86.75 177 SER A N 1
ATOM 1349 C CA . SER A 1 177 ? 11.494 -0.823 -7.945 1.00 86.75 177 SER A CA 1
ATOM 1350 C C . SER A 1 177 ? 10.681 -1.657 -6.969 1.00 86.75 177 SER A C 1
ATOM 1352 O O . SER A 1 177 ? 10.713 -2.884 -7.041 1.00 86.75 177 SER A O 1
ATOM 1354 N N . HIS A 1 178 ? 10.030 -1.023 -6.002 1.00 89.25 178 HIS A N 1
ATOM 1355 C CA . HIS A 1 178 ? 9.296 -1.702 -4.935 1.00 89.25 178 HIS A CA 1
ATOM 1356 C C . HIS A 1 178 ? 7.837 -1.261 -4.970 1.00 89.25 178 HIS A C 1
ATOM 1358 O O . HIS A 1 178 ? 7.534 -0.079 -5.138 1.00 89.25 178 HIS A O 1
ATOM 1364 N N . VAL A 1 179 ? 6.937 -2.223 -4.812 1.00 93.25 179 VAL A N 1
ATOM 1365 C CA . VAL A 1 179 ? 5.503 -2.004 -4.636 1.00 93.25 179 VAL A CA 1
ATOM 1366 C C . VAL A 1 179 ? 5.144 -2.465 -3.238 1.00 93.25 179 VAL A C 1
ATOM 1368 O O . VAL A 1 179 ? 5.400 -3.617 -2.896 1.00 93.25 179 VAL A O 1
ATOM 1371 N N . GLN A 1 180 ? 4.531 -1.589 -2.452 1.00 94.44 180 GLN A N 1
ATOM 1372 C CA . GLN A 1 180 ? 4.031 -1.915 -1.122 1.00 94.44 180 GLN A CA 1
ATOM 1373 C C . GLN A 1 180 ? 2.573 -1.507 -1.019 1.00 94.44 180 GLN A C 1
ATOM 1375 O O . GLN A 1 180 ? 2.221 -0.361 -1.288 1.00 94.44 180 GLN A O 1
ATOM 1380 N N . ILE A 1 181 ? 1.722 -2.445 -0.633 1.00 96.62 181 ILE A N 1
ATOM 1381 C CA . ILE A 1 181 ? 0.286 -2.239 -0.494 1.00 96.62 181 ILE A CA 1
ATOM 1382 C C . ILE A 1 181 ? -0.077 -2.593 0.939 1.00 96.62 181 ILE A C 1
ATOM 1384 O O . ILE A 1 181 ? -0.022 -3.756 1.327 1.00 96.62 181 ILE A O 1
ATOM 1388 N N . TYR A 1 182 ? -0.440 -1.586 1.720 1.00 96.81 182 TYR A N 1
ATOM 1389 C CA . TYR A 1 182 ? -0.876 -1.737 3.099 1.00 96.81 182 TYR A CA 1
ATOM 1390 C C . TYR A 1 182 ? -2.395 -1.688 3.136 1.00 96.81 182 TYR A C 1
ATOM 1392 O O . TYR A 1 182 ? -2.976 -0.645 2.851 1.00 96.81 182 TYR A O 1
ATOM 1400 N N . TYR A 1 183 ? -3.028 -2.787 3.520 1.00 97.69 183 TYR A N 1
ATOM 1401 C CA . TYR A 1 183 ? -4.397 -2.789 4.013 1.00 97.69 183 TYR A CA 1
ATOM 1402 C C . TYR A 1 183 ? -4.378 -2.615 5.528 1.00 97.69 183 TYR A C 1
ATOM 1404 O O . TYR A 1 183 ? -3.584 -3.269 6.206 1.00 97.69 183 TYR A O 1
ATOM 1412 N N . PHE A 1 184 ? -5.235 -1.758 6.071 1.00 96.44 184 PHE A N 1
ATOM 1413 C CA . PHE A 1 184 ? -5.279 -1.527 7.510 1.00 96.44 184 PHE A CA 1
ATOM 1414 C C . PHE A 1 184 ? -6.695 -1.258 8.022 1.00 96.44 184 PHE A C 1
ATOM 1416 O O . PHE A 1 184 ? -7.510 -0.628 7.346 1.00 96.44 184 PHE A O 1
ATOM 1423 N N . GLU A 1 185 ? -6.954 -1.707 9.249 1.00 96.50 185 GLU A N 1
ATOM 1424 C CA . GLU A 1 185 ? -8.188 -1.476 10.007 1.00 96.50 185 GLU A CA 1
ATOM 1425 C C . GLU A 1 185 ? -7.837 -0.992 11.422 1.00 96.50 185 GLU A C 1
ATOM 1427 O O . GLU A 1 185 ? -6.861 -1.446 12.024 1.00 96.50 185 GLU A O 1
ATOM 1432 N N . ASN A 1 186 ? -8.613 -0.048 11.950 1.00 94.62 186 ASN A N 1
ATOM 1433 C CA . ASN A 1 186 ? -8.503 0.432 13.320 1.00 94.62 186 ASN A CA 1
ATOM 1434 C C . ASN A 1 186 ? -8.796 -0.724 14.285 1.00 94.62 186 ASN A C 1
ATOM 1436 O O . ASN A 1 186 ? -9.903 -1.247 14.301 1.00 94.62 186 ASN A O 1
ATOM 1440 N N . ALA A 1 187 ? -7.805 -1.078 15.103 1.00 92.19 187 ALA A N 1
ATOM 1441 C CA . ALA A 1 187 ? -7.874 -2.163 16.081 1.00 92.19 187 ALA A CA 1
ATOM 1442 C C . ALA A 1 187 ? -7.893 -1.637 17.529 1.00 92.19 187 ALA A C 1
ATOM 1444 O O . ALA A 1 187 ? -7.565 -2.341 18.484 1.00 92.19 187 ALA A O 1
ATOM 1445 N N . SER A 1 188 ? -8.199 -0.351 17.717 1.00 90.38 188 SER A N 1
ATOM 1446 C CA . SER A 1 188 ? -8.075 0.306 19.022 1.00 90.38 188 SER A CA 1
ATOM 1447 C C . SER A 1 188 ? -9.054 -0.249 20.054 1.00 90.38 188 SER A C 1
ATOM 1449 O O . SER A 1 188 ? -8.727 -0.295 21.239 1.00 90.38 188 SER A O 1
ATOM 1451 N N . SER A 1 189 ? -10.237 -0.698 19.624 1.00 87.25 189 SER A N 1
ATOM 1452 C CA . SER A 1 189 ? -11.229 -1.281 20.533 1.00 87.25 189 SER A CA 1
ATOM 1453 C C . SER A 1 189 ? -10.774 -2.652 21.046 1.00 87.25 189 SER A C 1
ATOM 1455 O O . SER A 1 189 ? -10.886 -2.958 22.234 1.00 87.25 189 SER A O 1
ATOM 1457 N N . GLU A 1 190 ? -10.121 -3.410 20.172 1.00 85.56 190 GLU A N 1
ATOM 1458 C CA . GLU A 1 190 ? -9.536 -4.725 20.376 1.00 85.56 190 GLU A CA 1
ATOM 1459 C C . GLU A 1 190 ? -8.236 -4.648 21.176 1.00 85.56 190 GLU A C 1
ATOM 1461 O O . GLU A 1 190 ? -7.856 -5.640 21.790 1.00 85.56 190 GLU A O 1
ATOM 1466 N N . CYS A 1 191 ? -7.571 -3.492 21.212 1.00 83.19 191 CYS A N 1
ATOM 1467 C CA . CYS A 1 191 ? -6.274 -3.295 21.865 1.00 83.19 191 CYS A CA 1
ATOM 1468 C C . CYS A 1 191 ? -6.300 -2.347 23.067 1.00 83.19 191 CYS A C 1
ATOM 1470 O O . CYS A 1 191 ? -5.250 -1.974 23.584 1.00 83.19 191 CYS A O 1
ATOM 1472 N N . SER A 1 192 ? -7.488 -2.003 23.554 1.00 77.38 192 SER A N 1
ATOM 1473 C CA . SER A 1 192 ? -7.747 -0.972 24.568 1.00 77.38 192 SER A CA 1
ATOM 1474 C C . SER A 1 192 ? -6.945 -1.090 25.880 1.00 77.38 192 SER A C 1
ATOM 1476 O O . SER A 1 192 ? -6.699 -0.072 26.520 1.00 77.38 192 SER A O 1
ATOM 1478 N N . ASN A 1 193 ? -6.475 -2.286 26.259 1.00 76.81 193 ASN A N 1
ATOM 1479 C CA . ASN A 1 193 ? -5.748 -2.532 27.518 1.00 76.81 193 ASN A CA 1
ATOM 1480 C C . ASN A 1 193 ? -4.267 -2.918 27.336 1.00 76.81 193 ASN A C 1
ATOM 1482 O O . ASN A 1 193 ? -3.628 -3.381 28.280 1.00 76.81 193 ASN A O 1
ATOM 1486 N N . SER A 1 194 ? -3.713 -2.780 26.131 1.00 80.50 194 SER A N 1
ATOM 1487 C CA . SER A 1 194 ? -2.366 -3.262 25.799 1.00 80.50 194 SER A CA 1
ATOM 1488 C C . SER A 1 194 ? -1.662 -2.335 24.815 1.00 80.50 194 SER A C 1
ATOM 1490 O O . SER A 1 194 ? -2.307 -1.704 23.983 1.00 80.50 194 SER A O 1
ATOM 1492 N N . ALA A 1 195 ? -0.328 -2.295 24.850 1.00 85.31 195 ALA A N 1
ATOM 1493 C CA . ALA A 1 195 ? 0.436 -1.651 23.784 1.00 85.31 195 ALA A CA 1
ATOM 1494 C C . ALA A 1 195 ? 0.092 -2.295 22.427 1.00 85.31 195 ALA A C 1
ATOM 1496 O O . ALA A 1 195 ? -0.018 -3.519 22.349 1.00 85.31 195 ALA A O 1
ATOM 1497 N N . CYS A 1 196 ? -0.062 -1.487 21.373 1.00 85.94 196 CYS A N 1
ATOM 1498 C CA . CYS A 1 196 ? -0.516 -1.950 20.054 1.00 85.94 196 CYS A CA 1
ATOM 1499 C C . CYS A 1 196 ? 0.309 -3.137 19.528 1.00 85.94 196 CYS A C 1
ATOM 1501 O O . CYS A 1 196 ? -0.254 -4.151 19.116 1.00 85.94 196 CYS A O 1
ATOM 1503 N N . ASP A 1 197 ? 1.635 -3.063 19.655 1.00 82.31 197 ASP A N 1
ATOM 1504 C CA . ASP A 1 197 ? 2.553 -4.115 19.207 1.00 82.31 197 ASP A CA 1
ATOM 1505 C C . ASP A 1 197 ? 2.383 -5.418 20.009 1.00 82.31 197 ASP A C 1
ATOM 1507 O O . ASP A 1 197 ? 2.550 -6.505 19.474 1.00 82.31 197 ASP A O 1
ATOM 1511 N N . ALA A 1 198 ? 1.992 -5.337 21.284 1.00 81.50 198 ALA A N 1
ATOM 1512 C CA . ALA A 1 198 ? 1.814 -6.500 22.157 1.00 81.50 198 ALA A CA 1
ATOM 1513 C C . ALA A 1 198 ? 0.382 -7.068 22.141 1.00 81.50 198 ALA A C 1
ATOM 1515 O O . ALA A 1 198 ? 0.163 -8.202 22.569 1.00 81.50 198 ALA A O 1
ATOM 1516 N N . CYS A 1 199 ? -0.587 -6.292 21.647 1.00 81.31 199 CYS A N 1
ATOM 1517 C CA . CYS A 1 199 ? -2.021 -6.558 21.759 1.00 81.31 199 CYS A CA 1
ATOM 1518 C C . CYS A 1 199 ? -2.443 -7.943 21.257 1.00 81.31 199 CYS A C 1
ATOM 1520 O O . CYS A 1 199 ? -3.193 -8.650 21.927 1.00 81.31 199 CYS A O 1
ATOM 1522 N N . LEU A 1 200 ? -1.934 -8.346 20.091 1.00 79.88 200 LEU A N 1
ATOM 1523 C CA . LEU A 1 200 ? -2.281 -9.616 19.445 1.00 79.88 200 LEU A CA 1
ATOM 1524 C C . LEU A 1 200 ? -1.137 -10.644 19.492 1.00 79.88 200 LEU A C 1
ATOM 1526 O O . LEU A 1 200 ? -1.265 -11.731 18.931 1.00 79.88 200 LEU A O 1
ATOM 1530 N N . GLN A 1 201 ? -0.028 -10.311 20.162 1.00 76.50 201 GLN A N 1
ATOM 1531 C CA . GLN A 1 201 ? 1.138 -11.189 20.328 1.00 76.50 201 GLN A CA 1
ATOM 1532 C C . GLN A 1 201 ? 1.101 -12.003 21.633 1.00 76.50 201 GLN A C 1
ATOM 1534 O O . GLN A 1 201 ? 1.840 -12.977 21.766 1.00 76.50 201 GLN A O 1
ATOM 1539 N N . GLY A 1 202 ? 0.261 -11.620 22.601 1.00 65.94 202 GLY A N 1
ATOM 1540 C CA . GLY A 1 202 ? 0.184 -12.275 23.909 1.00 65.94 202 GLY A CA 1
ATOM 1541 C C . GLY A 1 202 ? -0.296 -13.732 23.849 1.00 65.94 202 GLY A C 1
ATOM 1542 O O . GLY A 1 202 ? -1.272 -14.057 23.178 1.00 65.94 202 GLY A O 1
ATOM 1543 N N . SER A 1 203 ? 0.353 -14.605 24.624 1.00 54.19 203 SER A N 1
ATOM 1544 C CA . SER A 1 203 ? 0.090 -16.052 24.725 1.00 54.19 203 SER A CA 1
ATOM 1545 C C . SER A 1 203 ? -1.215 -16.437 25.442 1.00 54.19 203 SER A C 1
ATOM 1547 O O . SER A 1 203 ? -1.521 -17.621 25.555 1.00 54.19 203 SER A O 1
ATOM 1549 N N . GLY A 1 204 ? -1.979 -15.467 25.951 1.00 58.03 204 GLY A N 1
ATOM 1550 C CA . GLY A 1 204 ? -3.124 -15.724 26.829 1.00 58.03 204 GLY A CA 1
ATOM 1551 C C . GLY A 1 204 ? -4.461 -15.975 26.130 1.00 58.03 204 GLY A C 1
ATOM 1552 O O . GLY A 1 204 ? -5.359 -16.519 26.763 1.00 58.03 204 GLY A O 1
ATOM 1553 N N . ASP A 1 205 ? -4.624 -15.589 24.859 1.00 70.56 205 ASP A N 1
ATOM 1554 C CA . ASP A 1 205 ? -5.944 -15.620 24.211 1.00 70.56 205 ASP A CA 1
ATOM 1555 C C . ASP A 1 205 ? -5.853 -15.869 22.695 1.00 70.56 205 ASP A C 1
ATOM 1557 O O . ASP A 1 205 ? -6.140 -15.015 21.851 1.00 70.56 205 ASP A O 1
ATOM 1561 N N . GLU A 1 206 ? -5.413 -17.079 22.338 1.00 78.31 206 GLU A N 1
ATOM 1562 C CA . GLU A 1 206 ? -5.335 -17.529 20.942 1.00 78.31 206 GLU A CA 1
ATOM 1563 C C . GLU A 1 206 ? -6.710 -17.478 20.243 1.00 78.31 206 GLU A C 1
ATOM 1565 O O . GLU A 1 206 ? -6.797 -17.230 19.039 1.00 78.31 206 GLU A O 1
ATOM 1570 N N . SER A 1 207 ? -7.790 -17.654 21.010 1.00 78.50 207 SER A N 1
ATOM 1571 C CA . SER A 1 207 ? -9.175 -17.550 20.550 1.00 78.50 207 SER A CA 1
ATOM 1572 C C . SER A 1 207 ? -9.523 -16.129 20.114 1.00 78.50 207 SER A C 1
ATOM 1574 O O . SER A 1 207 ? -10.020 -15.941 19.003 1.00 78.50 207 SER A O 1
ATOM 1576 N N . ARG A 1 208 ? -9.202 -15.114 20.925 1.00 76.56 208 ARG A N 1
ATOM 1577 C CA . ARG A 1 208 ? -9.373 -13.703 20.549 1.00 76.56 208 ARG A CA 1
ATOM 1578 C C . ARG A 1 208 ? -8.534 -13.331 19.340 1.00 76.56 208 ARG A C 1
ATOM 1580 O O . ARG A 1 208 ? -9.035 -12.668 18.437 1.00 76.56 208 ARG A O 1
ATOM 1587 N N . ARG A 1 209 ? -7.282 -13.795 19.274 1.00 82.50 209 ARG A N 1
ATOM 1588 C CA . ARG A 1 209 ? -6.441 -13.591 18.088 1.00 82.50 209 ARG A CA 1
ATOM 1589 C C . ARG A 1 209 ? -7.105 -14.185 16.844 1.00 82.50 209 ARG A C 1
ATOM 1591 O O . ARG A 1 209 ? -7.240 -13.490 15.843 1.00 82.50 209 ARG A O 1
ATOM 1598 N N . LYS A 1 210 ? -7.575 -15.434 16.903 1.00 83.62 210 LYS A N 1
ATOM 1599 C CA . LYS A 1 210 ? -8.302 -16.076 15.793 1.00 83.62 210 LYS A CA 1
ATOM 1600 C C . LYS A 1 210 ? -9.594 -15.346 15.436 1.00 83.62 210 LYS A C 1
ATOM 1602 O O . LYS A 1 210 ? -9.928 -15.295 14.262 1.00 83.62 210 LYS A O 1
ATOM 1607 N N . GLN A 1 211 ? -10.297 -14.764 16.404 1.00 82.56 211 GLN A N 1
ATOM 1608 C CA . GLN A 1 211 ? -11.512 -13.989 16.154 1.00 82.56 211 GLN A CA 1
ATOM 1609 C C . GLN A 1 211 ? -11.216 -12.674 15.425 1.00 82.56 211 GLN A C 1
ATOM 1611 O O . GLN A 1 211 ? -11.876 -12.371 14.438 1.00 82.56 211 GLN A O 1
ATOM 1616 N N . VAL A 1 212 ? -10.215 -11.915 15.881 1.00 81.38 212 VAL A N 1
ATOM 1617 C CA . VAL A 1 212 ? -9.830 -10.631 15.270 1.00 81.38 212 VAL A CA 1
ATOM 1618 C C . VAL A 1 212 ? -9.247 -10.846 13.871 1.00 81.38 212 VAL A C 1
ATOM 1620 O O . VAL A 1 212 ? -9.596 -10.138 12.929 1.00 81.38 212 VAL A O 1
ATOM 1623 N N . LEU A 1 213 ? -8.393 -11.862 13.712 1.00 87.56 213 LEU A N 1
ATOM 1624 C CA . LEU A 1 213 ? -7.821 -12.221 12.412 1.00 87.56 213 LEU A CA 1
ATOM 1625 C C . LEU A 1 213 ? -8.834 -12.933 11.502 1.00 87.56 213 LEU A C 1
ATOM 1627 O O . LEU A 1 213 ? -8.700 -12.899 10.276 1.00 87.56 213 LEU A O 1
ATOM 1631 N N . GLY A 1 214 ? -9.861 -13.546 12.095 1.00 81.88 214 GLY A N 1
ATOM 1632 C CA . GLY A 1 214 ? -10.952 -14.254 11.440 1.00 81.88 214 GLY A CA 1
ATOM 1633 C C . GLY A 1 214 ? -11.748 -13.319 10.541 1.00 81.88 214 GLY A C 1
ATOM 1634 O O . GLY A 1 214 ? -12.668 -12.629 10.967 1.00 81.88 214 GLY A O 1
ATOM 1635 N N . GLY A 1 215 ? -11.369 -13.282 9.269 1.00 86.06 215 GLY A N 1
ATOM 1636 C CA . GLY A 1 215 ? -11.991 -12.440 8.253 1.00 86.06 215 GLY A CA 1
ATOM 1637 C C . GLY A 1 215 ? -11.199 -11.185 7.901 1.00 86.06 215 GLY A C 1
ATOM 1638 O O . GLY A 1 215 ? -11.465 -10.632 6.839 1.00 86.06 215 GLY A O 1
ATOM 1639 N N . PHE A 1 216 ? -10.204 -10.771 8.695 1.00 93.19 216 PHE A N 1
ATOM 1640 C CA . PHE A 1 216 ? -9.314 -9.668 8.305 1.00 93.19 216 PHE A CA 1
ATOM 1641 C C . PHE A 1 216 ? -8.586 -9.994 6.997 1.00 93.19 216 PHE A C 1
ATOM 1643 O O . PHE A 1 216 ? -8.549 -9.184 6.074 1.00 93.19 216 PHE A O 1
ATOM 1650 N N . ASP A 1 217 ? -8.092 -11.229 6.876 1.00 89.50 217 ASP A N 1
ATOM 1651 C CA . ASP A 1 217 ? -7.417 -11.693 5.667 1.00 89.50 217 ASP A CA 1
ATOM 1652 C C . ASP A 1 217 ? -8.332 -11.632 4.430 1.00 89.50 217 ASP A C 1
ATOM 1654 O O . ASP A 1 217 ? -7.977 -11.039 3.411 1.00 89.50 217 ASP A O 1
ATOM 1658 N N . GLY A 1 218 ? -9.562 -12.140 4.551 1.00 90.94 218 GLY A N 1
ATOM 1659 C CA . GLY A 1 218 ? -10.559 -12.091 3.480 1.00 90.94 218 GLY A CA 1
ATOM 1660 C C . GLY A 1 218 ? -10.946 -10.662 3.089 1.00 90.94 218 GLY A C 1
ATOM 1661 O O . GLY A 1 218 ? -10.962 -10.340 1.901 1.00 90.94 218 GLY A O 1
ATOM 1662 N N . ARG A 1 219 ? -11.189 -9.783 4.072 1.00 94.88 219 ARG A N 1
ATOM 1663 C CA . ARG A 1 219 ? -11.496 -8.364 3.828 1.00 94.88 219 ARG A CA 1
ATOM 1664 C C . ARG A 1 219 ? -10.335 -7.640 3.151 1.00 94.88 219 ARG A C 1
ATOM 1666 O O . ARG A 1 219 ? -10.571 -6.856 2.237 1.00 94.88 219 ARG A O 1
ATOM 1673 N N . SER A 1 220 ? -9.093 -7.959 3.522 1.00 95.19 220 SER A N 1
ATOM 1674 C CA . SER A 1 220 ? -7.902 -7.370 2.903 1.00 95.19 220 SER A CA 1
ATOM 1675 C C . SER A 1 220 ? -7.810 -7.666 1.403 1.00 95.19 220 SER A C 1
ATOM 1677 O O . SER A 1 220 ? -7.515 -6.767 0.618 1.00 95.19 220 SER A O 1
ATOM 1679 N N . TYR A 1 221 ? -8.122 -8.898 0.985 1.00 92.38 221 TYR A N 1
ATOM 1680 C CA . TYR A 1 221 ? -8.128 -9.282 -0.429 1.00 92.38 221 TYR A CA 1
ATOM 1681 C C . TYR A 1 221 ? -9.358 -8.773 -1.180 1.00 92.38 221 TYR A C 1
ATOM 1683 O O . TYR A 1 221 ? -9.274 -8.515 -2.375 1.00 92.38 221 TYR A O 1
ATOM 1691 N N . GLN A 1 222 ? -10.494 -8.601 -0.503 1.00 94.44 222 GLN A N 1
ATOM 1692 C CA . GLN A 1 222 ? -11.685 -7.995 -1.107 1.00 94.44 222 GLN A CA 1
ATOM 1693 C C . GLN A 1 222 ? -11.507 -6.491 -1.340 1.00 94.44 222 GLN A C 1
ATOM 1695 O O . GLN A 1 222 ? -12.000 -5.964 -2.334 1.00 94.44 222 GLN A O 1
ATOM 1700 N N . ALA A 1 223 ? -10.759 -5.809 -0.468 1.00 95.88 223 ALA A N 1
ATOM 1701 C CA . ALA A 1 223 ? -10.547 -4.368 -0.547 1.00 95.88 223 ALA A CA 1
ATOM 1702 C C . ALA A 1 223 ? -9.715 -3.930 -1.768 1.00 95.88 223 ALA A C 1
ATOM 1704 O O . ALA A 1 223 ? -9.749 -2.754 -2.144 1.00 95.88 223 ALA A O 1
ATOM 1705 N N . ILE A 1 224 ? -8.966 -4.849 -2.390 1.00 95.69 224 ILE A N 1
ATOM 1706 C CA . ILE A 1 224 ? -8.121 -4.558 -3.548 1.00 95.69 224 ILE A CA 1
ATOM 1707 C C . ILE A 1 224 ? -8.222 -5.640 -4.625 1.00 95.69 224 ILE A C 1
ATOM 1709 O O . ILE A 1 224 ? -7.886 -6.802 -4.428 1.00 95.69 224 ILE A O 1
ATOM 1713 N N . SER A 1 225 ? -8.635 -5.234 -5.821 1.00 95.88 225 SER A N 1
ATOM 1714 C CA . SER A 1 225 ? -8.659 -6.087 -7.007 1.00 95.88 225 SER A CA 1
ATOM 1715 C C . SER A 1 225 ? -7.458 -5.789 -7.898 1.00 95.88 225 SER A C 1
ATOM 1717 O O . SER A 1 225 ? -7.324 -4.684 -8.427 1.00 95.88 225 SER A O 1
ATO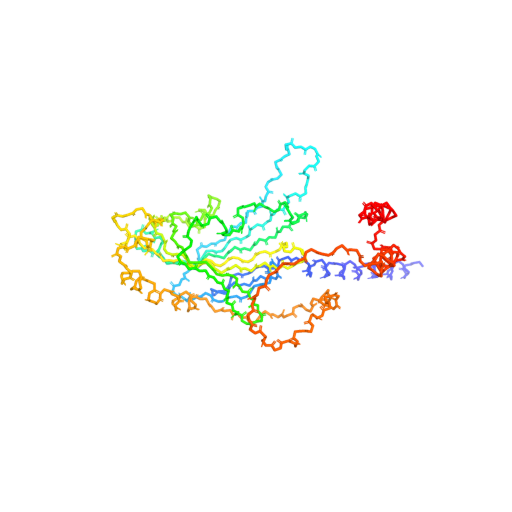M 1719 N N . PHE A 1 226 ? -6.595 -6.782 -8.098 1.00 94.12 226 PHE A N 1
ATOM 1720 C CA . PHE A 1 226 ? -5.481 -6.689 -9.039 1.00 94.12 226 PHE A CA 1
ATOM 1721 C C . PHE A 1 226 ? -5.985 -6.876 -10.465 1.00 94.12 226 PHE A C 1
ATOM 1723 O O . PHE A 1 226 ? -6.790 -7.764 -10.744 1.00 94.12 226 PHE A O 1
ATOM 1730 N N . MET A 1 227 ? -5.516 -6.025 -11.369 1.00 92.38 227 MET A N 1
ATOM 1731 C CA . MET A 1 227 ? -5.899 -6.053 -12.773 1.00 92.38 227 MET A CA 1
ATOM 1732 C C . MET A 1 227 ? -4.682 -6.400 -13.617 1.00 92.38 227 MET A C 1
ATOM 1734 O O . MET A 1 227 ? -3.574 -5.960 -13.316 1.00 92.38 227 MET A O 1
ATOM 1738 N N . GLU A 1 228 ? -4.895 -7.121 -14.717 1.00 84.12 228 GLU A N 1
ATOM 1739 C CA . GLU A 1 228 ? -3.837 -7.322 -15.701 1.00 84.12 228 GLU A CA 1
ATOM 1740 C C . GLU A 1 228 ? -3.357 -5.963 -16.218 1.00 84.12 228 GLU A C 1
ATOM 1742 O O . GLU A 1 228 ? -4.113 -5.152 -16.775 1.00 84.12 228 GLU A O 1
ATOM 1747 N N . SER A 1 229 ? -2.078 -5.695 -15.998 1.00 68.38 229 SER A N 1
ATOM 1748 C CA . SER A 1 229 ? -1.393 -4.605 -16.653 1.00 68.38 229 SER A CA 1
ATOM 1749 C C . SER A 1 229 ? -1.128 -5.010 -18.106 1.00 68.38 229 SER A C 1
ATOM 1751 O O . SER A 1 229 ? -0.928 -6.185 -18.431 1.00 68.38 229 SER A O 1
ATOM 1753 N N . LYS A 1 230 ? -1.194 -4.048 -19.034 1.00 61.25 230 LYS A N 1
ATOM 1754 C CA . LYS A 1 230 ? -0.787 -4.317 -20.417 1.00 61.25 230 LYS A CA 1
ATOM 1755 C C . LYS A 1 230 ? 0.700 -4.633 -20.359 1.00 61.25 230 LYS A C 1
ATOM 1757 O O . LYS A 1 230 ? 1.466 -3.686 -20.247 1.00 61.25 230 LYS A O 1
ATOM 1762 N N . LYS A 1 231 ? 1.076 -5.917 -20.447 1.00 55.47 231 LYS A N 1
ATOM 1763 C CA . LYS A 1 231 ? 2.475 -6.366 -20.479 1.00 55.47 231 LYS A CA 1
ATOM 1764 C C . LYS A 1 231 ? 3.230 -5.524 -21.503 1.00 55.47 231 LYS A C 1
ATOM 1766 O O . LYS A 1 231 ? 3.140 -5.768 -22.709 1.00 55.47 231 LYS A O 1
ATOM 1771 N N . ILE A 1 232 ? 3.947 -4.505 -21.037 1.00 52.12 232 ILE A N 1
ATOM 1772 C CA . ILE A 1 232 ? 4.917 -3.815 -21.871 1.00 52.12 232 ILE A CA 1
ATOM 1773 C C . ILE A 1 232 ? 6.017 -4.849 -22.018 1.00 52.12 232 ILE A C 1
ATOM 1775 O O . ILE A 1 232 ? 6.625 -5.251 -21.033 1.00 52.12 232 ILE A O 1
ATOM 1779 N N . PHE A 1 233 ? 6.166 -5.377 -23.230 1.00 41.94 233 PHE A N 1
ATOM 1780 C CA . PHE A 1 233 ? 7.115 -6.435 -23.538 1.00 41.94 233 PHE A CA 1
ATOM 1781 C C . PHE A 1 233 ? 8.503 -5.988 -23.067 1.00 41.94 233 PHE A C 1
ATOM 1783 O O . PHE A 1 233 ? 9.150 -5.172 -23.724 1.00 41.94 233 PHE A O 1
ATOM 1790 N N . ASP A 1 234 ? 8.940 -6.482 -21.910 1.00 43.84 234 ASP A N 1
ATOM 1791 C CA . ASP A 1 234 ? 10.271 -6.203 -21.410 1.00 43.84 234 ASP A CA 1
ATOM 1792 C C . ASP A 1 234 ? 11.236 -6.952 -22.326 1.00 43.84 234 ASP A C 1
ATOM 1794 O O . ASP A 1 234 ? 11.433 -8.164 -22.214 1.00 43.84 234 ASP A O 1
ATOM 1798 N N . ALA A 1 235 ? 11.800 -6.243 -23.303 1.00 41.91 235 ALA A N 1
ATOM 1799 C CA . ALA A 1 235 ? 12.778 -6.800 -24.225 1.00 41.91 235 ALA A CA 1
ATOM 1800 C C . ALA A 1 235 ? 14.009 -7.351 -23.481 1.00 41.91 235 ALA A C 1
ATOM 1802 O O . ALA A 1 235 ? 14.730 -8.174 -24.049 1.00 41.91 235 ALA A O 1
ATOM 1803 N N . THR A 1 236 ? 14.218 -6.965 -22.212 1.00 44.56 236 THR A N 1
ATOM 1804 C CA . THR A 1 236 ? 15.300 -7.487 -21.377 1.00 44.56 236 THR A CA 1
ATOM 1805 C C . THR A 1 236 ? 14.994 -8.853 -20.748 1.00 44.56 236 THR A C 1
ATOM 1807 O O . THR A 1 236 ? 15.925 -9.605 -20.455 1.00 44.56 236 THR A O 1
ATOM 1810 N N . SER A 1 237 ? 13.718 -9.261 -20.669 1.00 46.09 237 SER A N 1
ATOM 1811 C CA . SER A 1 237 ? 13.310 -10.602 -20.203 1.00 46.09 237 SER A CA 1
ATOM 1812 C C . SER A 1 237 ? 13.873 -11.738 -21.068 1.00 46.09 237 SER A C 1
ATOM 1814 O O . SER A 1 237 ? 14.095 -12.840 -20.577 1.00 46.09 237 SER A O 1
ATOM 1816 N N . LYS A 1 238 ? 14.208 -11.459 -22.337 1.00 42.81 238 LYS A N 1
ATOM 1817 C CA . LYS A 1 238 ? 14.875 -12.409 -23.244 1.00 42.81 238 LYS A CA 1
ATOM 1818 C C . LYS A 1 238 ? 16.312 -12.749 -22.831 1.00 42.81 238 LYS A C 1
ATOM 1820 O O . LYS A 1 238 ? 16.857 -13.737 -23.317 1.00 42.81 238 LYS A O 1
ATOM 1825 N N . TYR A 1 239 ? 16.931 -11.949 -21.961 1.00 42.44 239 TYR A N 1
ATOM 1826 C CA . TYR A 1 239 ? 18.288 -12.190 -21.460 1.00 42.44 239 TYR A CA 1
ATOM 1827 C C . TYR A 1 239 ? 18.304 -12.882 -20.092 1.00 42.44 239 TYR A C 1
ATOM 1829 O O . TYR A 1 239 ? 19.359 -13.344 -19.654 1.00 42.44 239 TYR A O 1
ATOM 1837 N N . VAL A 1 240 ? 17.148 -13.020 -19.436 1.00 43.03 240 VAL A N 1
ATOM 1838 C CA . VAL A 1 240 ? 16.997 -13.879 -18.262 1.00 43.03 240 VAL A CA 1
ATOM 1839 C C . VAL A 1 240 ? 16.688 -15.279 -18.778 1.00 43.03 240 VAL A C 1
ATOM 1841 O O . VAL A 1 240 ? 15.568 -15.569 -19.190 1.00 43.03 240 VAL A O 1
ATOM 1844 N N . LYS A 1 241 ? 17.699 -16.158 -18.812 1.00 39.25 241 LYS A N 1
ATOM 1845 C CA . LYS A 1 241 ? 17.468 -17.573 -19.135 1.00 39.25 241 LYS A CA 1
ATOM 1846 C C . LYS A 1 241 ? 16.381 -18.113 -18.193 1.00 39.25 241 LYS A C 1
ATOM 1848 O O . LYS A 1 241 ? 16.555 -17.980 -16.977 1.00 39.25 241 LYS A O 1
ATOM 1853 N N . PRO A 1 242 ? 15.302 -18.730 -18.706 1.00 38.31 242 PRO A N 1
ATOM 1854 C CA . PRO A 1 242 ? 14.375 -19.446 -17.850 1.00 38.31 242 PRO A CA 1
ATOM 1855 C C . PRO A 1 242 ? 15.172 -20.506 -17.086 1.00 38.31 242 PRO A C 1
ATOM 1857 O O . PRO A 1 242 ? 15.880 -21.314 -17.688 1.00 38.31 242 PRO A O 1
ATOM 1860 N N . LYS A 1 243 ? 15.105 -20.489 -15.752 1.00 41.91 243 LYS A N 1
ATOM 1861 C CA . LYS A 1 243 ? 15.455 -21.678 -14.979 1.00 41.91 243 LYS A CA 1
ATOM 1862 C C . LYS A 1 243 ? 14.364 -22.696 -15.283 1.00 41.91 243 LYS A C 1
ATOM 1864 O O . LYS A 1 243 ? 13.235 -22.520 -14.839 1.00 41.91 243 LYS A O 1
ATOM 1869 N N . ASP A 1 244 ? 14.703 -23.730 -16.042 1.00 40.44 244 ASP A N 1
ATOM 1870 C CA . ASP A 1 244 ? 13.868 -24.913 -16.207 1.00 40.44 244 ASP A CA 1
ATOM 1871 C C . ASP A 1 244 ? 13.619 -25.548 -14.831 1.00 40.44 244 ASP A C 1
ATOM 1873 O O . ASP A 1 244 ? 14.406 -26.352 -14.335 1.00 40.44 244 ASP A O 1
ATOM 1877 N N . SER A 1 245 ? 12.522 -25.179 -14.175 1.00 41.94 245 SER A N 1
ATOM 1878 C CA . SER A 1 245 ? 12.029 -25.861 -12.982 1.00 41.94 245 SER A CA 1
ATOM 1879 C C . SER A 1 245 ? 11.069 -26.973 -13.395 1.00 41.94 245 SER A C 1
ATOM 1881 O O . SER A 1 245 ? 9.865 -26.900 -13.168 1.00 41.94 245 SER A O 1
ATOM 1883 N N . LYS A 1 246 ? 11.630 -28.030 -13.992 1.00 41.84 246 LYS A N 1
ATOM 1884 C CA . LYS A 1 246 ? 11.147 -29.399 -13.786 1.00 41.84 246 LYS A CA 1
ATOM 1885 C C . LYS A 1 246 ? 12.076 -30.065 -12.773 1.00 41.84 246 LYS A C 1
ATOM 1887 O O . LYS A 1 246 ? 13.090 -30.648 -13.140 1.00 41.84 246 LYS A O 1
ATOM 1892 N N . LYS A 1 247 ? 11.727 -29.969 -11.494 1.00 35.91 247 LYS A N 1
ATOM 1893 C CA . LYS A 1 247 ? 12.144 -30.941 -10.482 1.00 35.91 247 LYS A CA 1
ATOM 1894 C C . LYS A 1 247 ? 10.930 -31.264 -9.625 1.00 35.91 247 LYS A C 1
ATOM 1896 O O . LYS A 1 247 ? 10.393 -30.388 -8.954 1.00 35.91 247 LYS A O 1
ATOM 1901 N N . GLU A 1 248 ? 10.491 -32.511 -9.738 1.00 31.73 248 GLU A N 1
ATOM 1902 C CA . GLU A 1 248 ? 9.595 -33.171 -8.791 1.00 31.73 248 GLU A CA 1
ATOM 1903 C C . GLU A 1 248 ? 10.175 -33.116 -7.366 1.00 31.73 248 GLU A C 1
ATOM 1905 O O . GLU A 1 248 ? 11.395 -32.976 -7.204 1.00 31.73 248 GLU A O 1
ATOM 1910 N N . PRO A 1 249 ? 9.320 -33.192 -6.331 1.00 34.75 249 PRO A N 1
ATOM 1911 C CA . PRO A 1 249 ? 9.747 -33.030 -4.954 1.00 34.75 249 PRO A CA 1
ATOM 1912 C C . PRO A 1 249 ? 10.481 -34.289 -4.488 1.00 34.75 249 PRO A C 1
ATOM 1914 O O . PRO A 1 249 ? 9.940 -35.390 -4.541 1.00 34.75 249 PRO A O 1
ATOM 1917 N N . ALA A 1 250 ? 11.710 -34.114 -4.011 1.00 32.78 250 ALA A N 1
ATOM 1918 C CA . ALA A 1 250 ? 12.377 -35.107 -3.185 1.00 32.78 250 ALA A CA 1
ATOM 1919 C C . ALA A 1 250 ? 12.420 -34.574 -1.753 1.00 32.78 250 ALA A C 1
ATOM 1921 O O . ALA A 1 250 ? 12.974 -33.509 -1.478 1.00 32.78 250 ALA A O 1
ATOM 1922 N N . ASP A 1 251 ? 11.762 -35.333 -0.892 1.00 34.09 251 ASP A N 1
ATOM 1923 C CA . ASP A 1 251 ? 11.708 -35.207 0.552 1.00 34.09 251 ASP A CA 1
ATOM 1924 C C . ASP A 1 251 ? 13.102 -35.302 1.211 1.00 34.09 251 ASP A C 1
ATOM 1926 O O . ASP A 1 251 ? 13.969 -36.050 0.761 1.00 34.09 251 ASP A O 1
ATOM 1930 N N . VAL A 1 252 ? 13.231 -34.596 2.343 1.00 32.91 252 VAL A N 1
ATOM 1931 C CA . VAL A 1 252 ? 14.174 -34.813 3.465 1.00 32.91 252 VAL A CA 1
ATOM 1932 C C . VAL A 1 252 ? 15.661 -34.405 3.279 1.00 32.91 252 VAL A C 1
ATOM 1934 O O . VAL A 1 252 ? 16.463 -35.046 2.610 1.00 32.91 252 VAL A O 1
ATOM 1937 N N . ILE A 1 253 ? 16.031 -33.336 4.002 1.00 34.94 253 ILE A N 1
ATOM 1938 C CA . ILE A 1 253 ? 17.385 -32.857 4.397 1.00 34.94 253 ILE A CA 1
ATOM 1939 C C . ILE A 1 253 ? 17.985 -33.857 5.424 1.00 34.94 253 ILE A C 1
ATOM 1941 O O . ILE A 1 253 ? 17.186 -34.334 6.237 1.00 34.94 253 ILE A O 1
ATOM 1945 N N . PRO A 1 254 ? 19.314 -34.185 5.489 1.00 34.25 254 PRO A N 1
ATOM 1946 C CA . PRO A 1 254 ? 20.366 -33.270 6.008 1.00 34.25 254 PRO A CA 1
ATOM 1947 C C . PRO A 1 254 ? 21.832 -33.549 5.533 1.00 34.25 254 PRO A C 1
ATOM 1949 O O . PRO A 1 254 ? 22.017 -34.273 4.562 1.00 34.25 254 PRO A O 1
ATOM 1952 N N . PRO A 1 255 ? 22.898 -32.976 6.148 1.00 34.88 255 PRO A N 1
ATOM 1953 C CA . PRO A 1 255 ? 23.433 -31.622 5.937 1.00 34.88 255 PRO A CA 1
ATOM 1954 C C . PR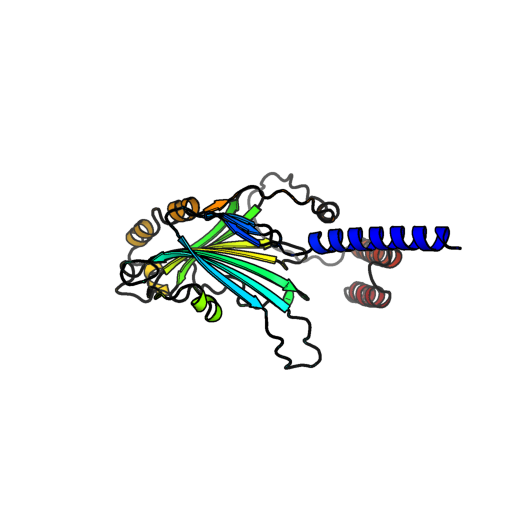O A 1 255 ? 24.928 -31.581 5.486 1.00 34.88 255 PRO A C 1
ATOM 1956 O O . PRO A 1 255 ? 25.659 -32.550 5.630 1.00 34.88 255 PRO A O 1
ATOM 1959 N N . VAL A 1 256 ? 25.355 -30.406 4.989 1.00 40.97 256 VAL A N 1
ATOM 1960 C CA . VAL A 1 256 ? 26.719 -29.816 4.845 1.00 40.97 256 VAL A CA 1
ATOM 1961 C C . VAL A 1 256 ? 27.920 -30.726 4.511 1.00 40.97 256 VAL A C 1
ATOM 1963 O O . VAL A 1 256 ? 28.388 -31.508 5.334 1.00 40.97 256 VAL A O 1
ATOM 1966 N N . THR A 1 257 ? 28.593 -30.440 3.388 1.00 29.14 257 THR A N 1
ATOM 1967 C CA . THR A 1 257 ? 30.066 -30.531 3.311 1.00 29.14 257 THR A CA 1
ATOM 1968 C C . THR A 1 257 ? 30.613 -29.496 2.326 1.00 29.14 257 THR A C 1
ATOM 1970 O O . THR A 1 257 ? 30.154 -29.396 1.190 1.00 29.14 257 THR A O 1
ATOM 1973 N N . GLU A 1 258 ? 31.579 -28.706 2.790 1.00 42.72 258 GLU A N 1
ATOM 1974 C CA . GLU A 1 258 ? 32.443 -27.855 1.975 1.00 42.72 258 GLU A CA 1
ATOM 1975 C C . GLU A 1 258 ? 33.169 -28.702 0.921 1.00 42.72 258 GLU A C 1
ATOM 1977 O O . GLU A 1 258 ? 33.653 -29.796 1.215 1.00 42.72 258 GLU A O 1
ATOM 1982 N N . THR A 1 259 ? 33.284 -28.218 -0.316 1.00 32.41 259 THR A N 1
ATOM 1983 C CA . THR A 1 259 ? 34.266 -28.777 -1.253 1.00 32.41 259 THR A CA 1
ATOM 1984 C C . THR A 1 259 ? 34.813 -27.686 -2.159 1.00 32.41 259 THR A C 1
ATOM 1986 O O . THR A 1 259 ? 34.095 -27.048 -2.929 1.00 32.41 259 THR A O 1
ATOM 1989 N N . MET A 1 260 ? 36.116 -27.467 -2.003 1.00 38.38 260 MET A N 1
ATOM 1990 C CA . MET A 1 260 ? 36.972 -26.623 -2.821 1.00 38.38 260 MET A CA 1
ATOM 1991 C C . MET A 1 260 ? 36.991 -27.073 -4.291 1.00 38.38 260 MET A C 1
ATOM 1993 O O . MET A 1 260 ? 37.014 -28.263 -4.591 1.00 38.38 260 MET A O 1
ATOM 1997 N N . GLY A 1 261 ? 37.058 -26.078 -5.180 1.00 37.12 261 GLY A N 1
ATOM 1998 C CA . GLY A 1 261 ? 37.894 -26.055 -6.387 1.00 37.12 261 GLY A CA 1
ATOM 1999 C C . GLY A 1 261 ? 37.808 -27.219 -7.376 1.00 37.12 261 GLY A C 1
ATOM 2000 O O . GLY A 1 261 ? 38.671 -28.092 -7.381 1.00 37.12 261 GLY A O 1
ATOM 2001 N N . HIS A 1 262 ? 36.878 -27.143 -8.335 1.00 46.38 262 HIS A N 1
ATOM 2002 C CA . HIS A 1 262 ? 37.029 -27.848 -9.614 1.00 46.38 262 HIS A CA 1
ATOM 2003 C C . HIS A 1 262 ? 37.687 -26.924 -10.663 1.00 46.38 262 HIS A C 1
ATOM 2005 O O . HIS A 1 262 ? 37.148 -25.844 -10.928 1.00 46.38 262 HIS A O 1
ATOM 2011 N N . PRO A 1 263 ? 38.811 -27.322 -11.295 1.00 51.34 263 PRO A N 1
ATOM 2012 C CA . PRO A 1 263 ? 39.542 -26.493 -12.263 1.00 51.34 263 PRO A CA 1
ATOM 2013 C C . PRO A 1 263 ? 38.724 -26.151 -13.523 1.00 51.34 263 PRO A C 1
ATOM 2015 O O . PRO A 1 263 ? 38.887 -25.066 -14.082 1.00 51.34 263 PRO A O 1
ATOM 2018 N N . GLU A 1 264 ? 37.744 -26.982 -13.894 1.00 55.16 264 GLU A N 1
ATOM 2019 C CA . GLU A 1 264 ? 36.805 -26.701 -14.997 1.00 55.16 264 GLU A CA 1
ATOM 2020 C C . GLU A 1 264 ? 35.925 -25.456 -14.755 1.00 55.16 264 GLU A C 1
ATOM 2022 O O . GLU A 1 264 ? 35.389 -24.863 -15.694 1.00 55.16 264 GLU A O 1
ATOM 2027 N N . SER A 1 265 ? 35.781 -25.009 -13.501 1.00 73.19 265 SER A N 1
ATOM 2028 C CA . SER A 1 265 ? 35.025 -23.798 -13.153 1.00 73.19 265 SER A CA 1
ATOM 2029 C C . SER A 1 265 ? 35.798 -22.520 -13.488 1.00 73.19 265 SER A C 1
ATOM 2031 O O . SER A 1 265 ? 35.212 -21.537 -13.943 1.00 73.19 265 SER A O 1
ATOM 2033 N N . ILE A 1 266 ? 37.121 -22.519 -13.312 1.00 80.38 266 ILE A N 1
ATOM 2034 C CA . ILE A 1 266 ? 37.944 -21.312 -13.471 1.00 80.38 266 ILE A CA 1
ATOM 2035 C C . ILE A 1 266 ? 38.110 -20.969 -14.949 1.00 80.38 266 ILE A C 1
ATOM 2037 O O . ILE A 1 266 ? 37.889 -19.821 -15.336 1.00 80.38 266 ILE A O 1
ATOM 2041 N N . GLU A 1 267 ? 38.408 -21.960 -15.789 1.00 79.94 267 GLU A N 1
ATOM 2042 C CA . GLU A 1 267 ? 38.529 -21.756 -17.236 1.00 79.94 267 GLU A CA 1
ATOM 2043 C C . GLU A 1 267 ? 37.223 -21.234 -17.841 1.00 79.94 267 GLU A C 1
ATOM 2045 O O . GLU A 1 267 ? 37.228 -20.276 -18.618 1.00 79.94 267 GLU A O 1
ATOM 2050 N N . ASN A 1 268 ? 36.086 -21.788 -17.413 1.00 82.56 268 ASN A N 1
ATOM 2051 C CA . ASN A 1 268 ? 34.775 -21.311 -17.839 1.00 82.56 268 ASN A CA 1
ATOM 2052 C C . ASN A 1 268 ? 34.498 -19.878 -17.362 1.00 82.56 268 ASN A C 1
ATOM 2054 O O . ASN A 1 268 ? 34.002 -19.059 -18.138 1.00 82.56 268 ASN A O 1
ATOM 2058 N N . ARG A 1 269 ? 34.866 -19.529 -16.123 1.00 82.31 269 ARG A N 1
ATOM 2059 C CA . ARG A 1 269 ? 34.707 -18.163 -15.594 1.00 82.31 269 ARG A CA 1
ATOM 2060 C C . ARG A 1 269 ? 35.594 -17.156 -16.326 1.00 82.31 269 ARG A C 1
ATOM 2062 O O . ARG A 1 269 ? 35.110 -16.078 -16.663 1.00 82.31 269 ARG A O 1
ATOM 2069 N N . LEU A 1 270 ? 36.840 -17.510 -16.643 1.00 88.38 270 LEU A N 1
ATOM 2070 C CA . LEU A 1 270 ? 37.753 -16.666 -17.423 1.00 88.38 270 LEU A CA 1
ATOM 2071 C C . LEU A 1 270 ? 37.291 -16.506 -18.878 1.00 88.38 270 LEU A C 1
ATOM 2073 O O . LEU A 1 270 ? 37.381 -15.410 -19.434 1.00 88.38 270 LEU A O 1
ATOM 2077 N N . LYS A 1 271 ? 36.737 -17.565 -19.480 1.00 90.50 271 LYS A N 1
ATOM 2078 C CA . LYS A 1 271 ? 36.168 -17.529 -20.834 1.00 90.50 271 LYS A CA 1
ATOM 2079 C C . LYS A 1 271 ? 34.954 -16.604 -20.919 1.00 90.50 271 LYS A C 1
ATOM 2081 O O . LYS A 1 271 ? 34.875 -15.800 -21.843 1.00 90.50 271 LYS A O 1
ATOM 2086 N N . VAL A 1 272 ? 34.050 -16.664 -19.938 1.00 88.12 272 VAL A N 1
ATOM 2087 C CA . VAL A 1 272 ? 32.905 -15.741 -19.841 1.00 88.12 272 VAL A CA 1
ATOM 2088 C C . VAL A 1 272 ? 33.379 -14.304 -19.627 1.00 88.12 272 VAL A C 1
ATOM 2090 O O . VAL A 1 272 ? 32.867 -13.393 -20.269 1.00 88.12 272 VAL A O 1
ATOM 2093 N N . LEU A 1 273 ? 34.387 -14.087 -18.777 1.00 87.12 273 LEU A N 1
ATOM 2094 C CA . LEU A 1 273 ? 34.933 -12.751 -18.532 1.00 87.12 273 LEU A CA 1
ATOM 2095 C C . LEU A 1 273 ? 35.523 -12.128 -19.807 1.00 87.12 273 LEU A C 1
ATOM 2097 O O . LEU A 1 273 ? 35.332 -10.942 -20.060 1.00 87.12 273 LEU A O 1
ATOM 2101 N N . LYS A 1 274 ? 36.208 -12.938 -20.625 1.00 91.44 274 LYS A N 1
ATOM 2102 C CA . LYS A 1 274 ? 36.768 -12.508 -21.910 1.00 91.44 274 LYS A CA 1
ATOM 2103 C C . LYS A 1 274 ? 35.676 -12.193 -22.936 1.00 91.44 274 LYS A C 1
ATOM 2105 O O . LYS A 1 274 ? 35.746 -11.154 -23.576 1.00 91.44 274 LYS A O 1
ATOM 2110 N N . ASP A 1 275 ? 34.642 -13.028 -23.033 1.00 90.56 275 ASP A N 1
ATOM 2111 C CA . ASP A 1 275 ? 33.502 -12.790 -23.933 1.00 90.56 275 ASP A CA 1
ATOM 2112 C C . ASP A 1 275 ? 32.758 -11.481 -23.599 1.00 90.56 275 ASP A C 1
ATOM 2114 O O . ASP A 1 275 ? 32.304 -10.771 -24.493 1.00 90.56 275 ASP A O 1
ATOM 2118 N N . LEU A 1 276 ? 32.680 -11.110 -22.316 1.00 87.62 276 LEU A N 1
ATOM 2119 C CA . LEU A 1 276 ? 32.117 -9.823 -21.892 1.00 87.62 276 LEU A CA 1
ATOM 2120 C C . LEU A 1 276 ? 32.988 -8.627 -22.308 1.00 87.62 276 LEU A C 1
ATOM 2122 O O . LEU A 1 276 ? 32.442 -7.588 -22.686 1.00 87.62 276 LEU A O 1
ATOM 2126 N N . LEU A 1 277 ? 34.317 -8.766 -22.256 1.00 89.06 277 LEU A N 1
ATOM 2127 C CA . LEU A 1 277 ? 35.248 -7.732 -22.716 1.00 89.06 277 LEU A CA 1
ATOM 2128 C C . LEU A 1 277 ? 35.186 -7.576 -24.242 1.00 89.06 277 LEU A C 1
ATOM 2130 O O . LEU A 1 277 ? 35.052 -6.459 -24.732 1.00 89.06 277 LEU A O 1
ATOM 2134 N N . ASP A 1 278 ? 35.207 -8.688 -24.983 1.00 88.25 278 ASP A N 1
ATOM 2135 C CA . ASP A 1 278 ? 35.163 -8.703 -26.453 1.00 88.25 278 ASP A CA 1
ATOM 2136 C C . ASP A 1 278 ? 33.854 -8.093 -26.998 1.00 88.25 278 ASP A C 1
ATOM 2138 O O . ASP A 1 278 ? 33.817 -7.538 -28.097 1.00 88.25 278 ASP A O 1
ATOM 2142 N N . LYS A 1 279 ? 32.776 -8.140 -26.205 1.00 91.25 279 LYS A N 1
ATOM 2143 C CA . LYS A 1 279 ? 31.477 -7.517 -26.509 1.00 91.25 279 LYS A CA 1
ATOM 2144 C C . LYS A 1 279 ? 31.347 -6.065 -26.037 1.00 91.25 279 LYS A C 1
ATOM 2146 O O . LYS A 1 279 ? 30.261 -5.503 -26.152 1.00 91.25 279 LYS A O 1
ATOM 2151 N N . ASN A 1 280 ? 32.413 -5.454 -25.510 1.00 85.69 280 ASN A N 1
ATOM 2152 C CA . ASN A 1 280 ? 32.410 -4.111 -24.913 1.00 85.69 280 ASN A CA 1
ATOM 2153 C C . ASN A 1 280 ? 31.365 -3.933 -23.787 1.00 85.69 280 ASN A C 1
ATOM 2155 O O . ASN A 1 280 ? 30.856 -2.833 -23.579 1.00 85.69 280 ASN A O 1
ATOM 2159 N N . LEU A 1 281 ? 31.021 -5.010 -23.065 1.00 78.00 281 LEU A N 1
ATOM 2160 C CA . LEU A 1 281 ? 30.057 -4.976 -21.951 1.00 78.00 281 LEU A CA 1
ATOM 2161 C C . LEU A 1 281 ? 30.712 -4.658 -20.604 1.00 78.00 281 LEU A C 1
ATOM 2163 O O . LEU A 1 281 ? 30.022 -4.292 -19.654 1.00 78.00 281 LEU A O 1
ATOM 2167 N N . ILE A 1 282 ? 32.029 -4.819 -20.516 1.00 86.69 282 ILE A N 1
ATOM 2168 C CA . ILE A 1 282 ? 32.848 -4.421 -19.373 1.00 86.69 282 ILE A CA 1
ATOM 2169 C C . ILE A 1 282 ? 34.059 -3.647 -19.880 1.00 86.69 282 ILE A C 1
ATOM 2171 O O . ILE A 1 282 ? 34.490 -3.828 -21.021 1.00 86.69 282 ILE A O 1
ATOM 2175 N N . THR A 1 283 ? 34.617 -2.787 -19.035 1.00 87.81 283 THR A N 1
ATOM 2176 C CA . THR A 1 283 ? 35.856 -2.083 -19.366 1.00 87.81 283 THR A CA 1
ATOM 2177 C C . THR A 1 283 ? 37.068 -3.006 -19.206 1.00 87.81 283 THR A C 1
ATOM 2179 O O . THR A 1 283 ? 37.005 -4.053 -18.552 1.00 87.81 283 THR A O 1
ATOM 2182 N N . ARG A 1 284 ? 38.205 -2.618 -19.796 1.00 87.69 284 ARG A N 1
ATOM 2183 C CA . ARG A 1 284 ? 39.468 -3.357 -19.643 1.00 87.69 284 ARG A CA 1
ATOM 2184 C C . ARG A 1 284 ? 39.926 -3.417 -18.181 1.00 87.69 284 ARG A C 1
ATOM 2186 O O . ARG A 1 284 ? 40.443 -4.447 -17.754 1.00 87.69 284 ARG A O 1
ATOM 2193 N N . ASP A 1 285 ? 39.661 -2.363 -17.416 1.00 86.94 285 ASP A N 1
ATOM 2194 C CA . ASP A 1 285 ? 40.001 -2.292 -15.993 1.00 86.94 285 ASP A CA 1
ATOM 2195 C C . ASP A 1 285 ? 39.123 -3.240 -15.156 1.00 86.94 285 ASP A C 1
ATOM 2197 O O . ASP A 1 285 ? 39.630 -3.956 -14.290 1.00 86.94 285 ASP A O 1
ATOM 2201 N N . ASP A 1 286 ? 37.823 -3.333 -15.466 1.00 84.75 286 ASP A N 1
ATOM 2202 C CA . ASP A 1 286 ? 36.907 -4.293 -14.827 1.00 84.75 286 ASP A CA 1
ATOM 2203 C C . ASP A 1 286 ? 37.303 -5.748 -15.107 1.00 84.75 286 ASP A C 1
ATOM 2205 O O . ASP A 1 286 ? 37.186 -6.613 -14.230 1.00 84.75 286 ASP A O 1
ATOM 2209 N N . TYR A 1 287 ? 37.775 -6.019 -16.328 1.00 92.19 287 TYR A N 1
ATOM 2210 C CA . TYR A 1 287 ? 38.272 -7.332 -16.724 1.00 92.19 287 TYR A CA 1
ATOM 2211 C C . TYR A 1 287 ? 39.504 -7.734 -15.905 1.00 92.19 287 TYR A C 1
ATOM 2213 O O . TYR A 1 287 ? 39.497 -8.806 -15.299 1.00 92.19 287 TYR A O 1
ATOM 2221 N N . GLU A 1 288 ? 40.533 -6.884 -15.823 1.00 89.19 288 GLU A N 1
ATOM 2222 C CA . GLU A 1 288 ? 41.754 -7.221 -15.075 1.00 89.19 288 GLU A CA 1
ATOM 2223 C C . GLU A 1 288 ? 41.480 -7.356 -13.568 1.00 89.19 288 GLU A C 1
ATOM 2225 O O . GLU A 1 288 ? 41.959 -8.303 -12.942 1.00 89.19 288 GLU A O 1
ATOM 2230 N N . LYS A 1 289 ? 40.620 -6.504 -12.989 1.00 91.75 289 LYS A N 1
ATOM 2231 C CA . LYS A 1 289 ? 40.243 -6.592 -11.568 1.00 91.75 289 LYS A CA 1
ATOM 2232 C C . LYS A 1 289 ? 39.519 -7.900 -11.233 1.00 91.75 289 LYS A C 1
ATOM 2234 O O . LYS A 1 289 ? 39.821 -8.539 -10.226 1.00 91.75 289 LYS A O 1
ATOM 2239 N N . LYS A 1 290 ? 38.566 -8.327 -12.070 1.00 87.75 290 LYS A N 1
ATOM 2240 C CA . LYS A 1 290 ? 37.835 -9.589 -11.853 1.00 87.75 290 LYS A CA 1
ATOM 2241 C C . LYS A 1 290 ? 38.674 -10.820 -12.172 1.00 87.75 290 LYS A C 1
ATOM 2243 O O . LYS A 1 290 ? 38.518 -11.838 -11.504 1.00 87.75 290 LYS A O 1
ATOM 2248 N N . LYS A 1 291 ? 39.563 -10.739 -13.161 1.00 92.56 291 LYS A N 1
ATOM 2249 C CA . LYS A 1 291 ? 40.526 -11.798 -13.473 1.00 92.56 291 LYS A CA 1
ATOM 2250 C C . LYS A 1 291 ? 41.489 -12.025 -12.308 1.00 92.56 291 LYS A C 1
ATOM 2252 O O . LYS A 1 291 ? 41.677 -13.176 -11.930 1.00 92.56 291 LYS A O 1
ATOM 2257 N N . ALA A 1 292 ? 42.019 -10.958 -11.703 1.00 88.75 292 ALA A N 1
ATOM 2258 C CA . ALA A 1 292 ? 42.845 -11.047 -10.499 1.00 88.75 292 ALA A CA 1
ATOM 2259 C C . ALA A 1 292 ? 42.084 -11.718 -9.345 1.00 88.75 292 ALA A C 1
ATOM 2261 O O . ALA A 1 292 ? 42.560 -12.707 -8.811 1.00 88.75 292 ALA A O 1
ATOM 2262 N N . ALA A 1 293 ? 40.846 -11.296 -9.064 1.00 82.38 293 ALA A N 1
ATOM 2263 C CA . ALA A 1 293 ? 40.026 -11.901 -8.008 1.00 82.38 293 ALA A CA 1
ATOM 2264 C C . ALA A 1 293 ? 39.686 -13.390 -8.244 1.00 82.38 293 ALA A C 1
ATOM 2266 O O . ALA A 1 293 ? 39.514 -14.148 -7.294 1.00 82.38 293 ALA A O 1
ATOM 2267 N N . ILE A 1 294 ? 39.559 -13.826 -9.505 1.00 85.25 294 ILE A N 1
ATOM 2268 C CA . ILE A 1 294 ? 39.337 -15.242 -9.848 1.00 85.25 294 ILE A CA 1
ATOM 2269 C C . ILE A 1 294 ? 40.617 -16.064 -9.648 1.00 85.25 294 ILE A C 1
ATOM 2271 O O . ILE A 1 294 ? 40.524 -17.227 -9.266 1.00 85.25 294 ILE A O 1
ATOM 2275 N N . LEU A 1 295 ? 41.786 -15.472 -9.905 1.00 82.50 295 LEU A N 1
ATOM 2276 C CA . LEU A 1 295 ? 43.087 -16.127 -9.763 1.00 82.50 295 LEU A CA 1
ATOM 2277 C C . LEU A 1 295 ? 43.633 -16.084 -8.326 1.00 82.50 295 LEU A C 1
ATOM 2279 O O . LEU A 1 295 ? 44.367 -16.985 -7.955 1.00 82.50 295 LEU A O 1
ATOM 2283 N N . GLU A 1 296 ? 43.269 -15.084 -7.520 1.00 81.12 296 GLU A N 1
ATOM 2284 C CA . GLU A 1 296 ? 43.579 -15.005 -6.079 1.00 81.12 296 GLU A CA 1
ATOM 2285 C C . GLU A 1 296 ? 42.676 -15.908 -5.224 1.00 81.12 296 GLU A C 1
ATOM 2287 O O . GLU A 1 296 ? 42.980 -16.165 -4.066 1.00 81.12 29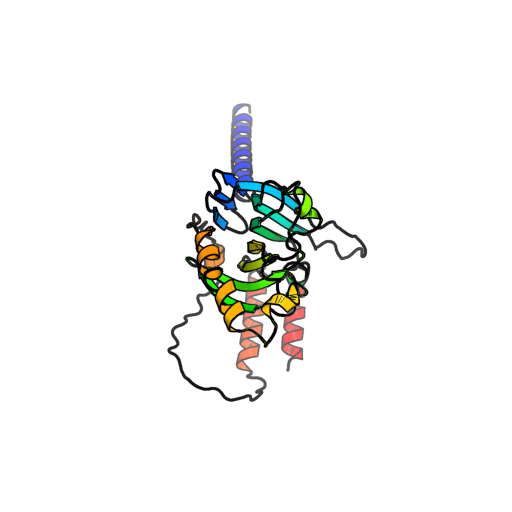6 GLU A O 1
ATOM 2292 N N . GLY A 1 297 ? 41.560 -16.390 -5.784 1.00 64.38 297 GLY A N 1
ATOM 2293 C CA . GLY A 1 297 ? 40.686 -17.387 -5.157 1.00 64.38 297 GLY A CA 1
ATOM 2294 C C . GLY A 1 297 ? 41.136 -18.843 -5.355 1.00 64.38 297 GLY A C 1
ATOM 2295 O O . GLY A 1 297 ? 40.315 -19.741 -5.150 1.00 64.38 297 GLY A O 1
ATOM 2296 N N . LEU A 1 298 ? 42.377 -19.055 -5.813 1.00 53.72 298 LEU A N 1
ATOM 2297 C CA . LEU A 1 298 ? 43.099 -20.336 -5.880 1.00 53.72 298 LEU A CA 1
ATOM 2298 C C . LEU A 1 298 ? 43.920 -20.546 -4.606 1.00 53.72 298 LEU A C 1
ATOM 2300 O O . LEU A 1 298 ? 43.972 -21.711 -4.159 1.00 53.72 298 LEU A O 1
#

Secondary structure (DSSP, 8-state):
-HHHHHHHHHHHHHHHHHHHHHHHHSS--EEEETTEEEEETTEEEEEE-TTSEEEEEEEEEPP---SSTT----EEEEEEEEEEEE-TT-EEEEEEEEEEEEEES-GGGS-TTSSGGG-SS-SEEEEEEETTEEEEEEEEEES--S-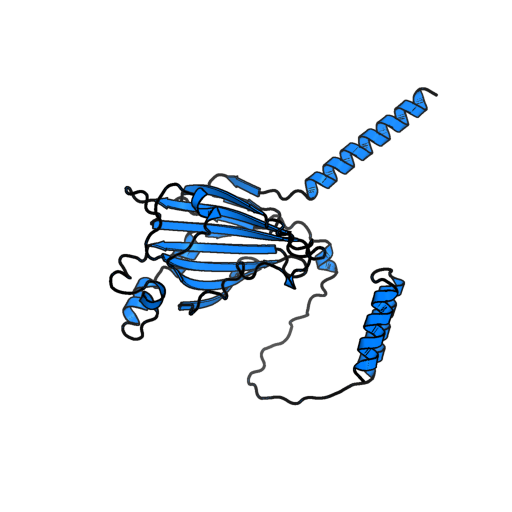GGGGGG-SSEE-S-EEEEEEEEEESTTS-EEEEEEEEEE-TTTTTTS-HHHHTT-TT-HHHHHHHHTTHHHHHHHSEEE--------GGGGGS----------------------HHHHHHHHHHHHHHHHTTSS-HHHHHHHHHHHHTT-

Foldseek 3Di:
DVVVVVVVVVVVVVVVVVVVVVVVVPDWDWDADQQWTATPVVGFTKHFDPQWAWQAKDKDWDDPPCPDPPPPWWTKIKMKTKTADADPQQETFWTKIKIKMATGGDLVPHPPVQDPPPLPDFPDWDWDDDPNDIWTKTWFKDQDPDDPRCCVSHPGHYARMKTKMWTKDQDDDSSRIIIIMITIGRCCVQQVPHRRRCSLVDPPPVPSNCVVVVCPVVVSPVRMDTDDDPPPPPPCVVVPPDPPPPDDDDDDDDDDDDDDDDPVVLVVVLVVLVVCVVVVVDDPVRSVVVNVVSVVSD

Sequence (298 aa):
MKTYARNILLVLVAIVLAACAELNRYEIQRSVEGNQLSSSFPELKVKVDQELSYLGSSEISGKDTPVHPNERDLMDSTSSYLFGNLDPAGILQKGILIRLTVVRGDPGKARDGMSAGKAKAPLDSGAVKILDDVYDFLLFTSTALLFEEERILFKGSTAPCYLVKLLEKKAGLGNKSHVQIYYFENASSECSNSACDACLQGSGDESRRKQVLGGFDGRSYQAISFMESKKIFDATSKYVKPKDSKKEPADVIPPVTETMGHPESIENRLKVLKDLLDKNLITRDDYEKKKAAILEGL

Radius of gyration: 25.47 Å; chains: 1; bounding box: 61×62×80 Å

pLDDT: mean 77.73, std 19.04, range [29.14, 97.88]